Protein AF-A0AAV3XD04-F1 (afdb_monomer)

pLDDT: mean 81.01, std 15.35, range [29.19, 94.62]

Radius of gyration: 23.2 Å; Cα contacts (8 Å, |Δi|>4): 176; chains: 1; bounding box: 77×50×52 Å

Mean predicted aligned error: 12.35 Å

Nearest PDB structures (foldseek):
  8iaz-assembly1_A  TM=6.268E-01  e=2.913E-03  Firmicutes bacterium AM43-11BH

Solvent-accessible surface area (backbone atoms only — not comparable to full-atom values): 10718 Å² total; per-residue (Å²): 135,87,80,77,76,79,75,70,69,56,36,70,42,40,48,49,52,51,49,51,52,52,53,52,43,51,50,51,35,53,54,31,55,75,69,63,50,81,94,56,72,59,80,79,72,85,75,89,82,75,50,62,50,45,25,46,87,51,44,59,44,70,42,96,84,58,47,32,40,33,40,64,31,76,72,78,74,39,74,43,76,63,83,75,93,72,71,61,81,83,52,59,74,87,32,49,52,29,43,28,44,35,58,58,98,91,47,78,45,81,46,74,44,66,69,71,86,83,84,74,93,67,82,81,83,86,70,88,74,53,79,48,71,52,85,84,28,46,32,35,38,74,84,72,52,67,43,75,43,83,52,61,66,64,57,57,68,68,52,72,96,75,78,81,76,80,88,128

Foldseek 3Di:
DDPPPPPDQWAPQQVVVVVVVVVVQQVQLVVCVVVVDPPSNDRDDDDPDDQKTKGFPDQKDADPQNQKMAGNTNNPPGIDGDDDDDRPVVADPVQFGMWMWGQDPVGIDIDTDGNDDDDDPDDPPVDDWDWDDDPQFNIAIPVGDTHRDPPVVVVVVVPDPDDPDDDD

Structure (mmCIF, N/CA/C/O backbone):
data_AF-A0AAV3XD04-F1
#
_entry.id   AF-A0AAV3XD04-F1
#
loop_
_atom_site.group_PDB
_atom_site.id
_atom_site.type_symbol
_atom_site.label_atom_id
_atom_site.label_alt_id
_atom_site.label_comp_id
_atom_site.label_asym_id
_atom_site.label_entity_id
_atom_site.label_seq_id
_atom_site.pdbx_PDB_ins_code
_atom_site.Cartn_x
_atom_site.Cartn_y
_atom_site.Cartn_z
_atom_site.occupancy
_atom_site.B_iso_or_equiv
_atom_site.auth_seq_id
_atom_site.auth_comp_id
_atom_site.auth_asym_id
_atom_site.auth_atom_id
_atom_site.pdbx_PDB_model_num
ATOM 1 N N . MET A 1 1 ? 41.351 2.878 -1.172 1.00 35.91 1 MET A N 1
ATOM 2 C CA . MET A 1 1 ? 40.002 3.367 -0.810 1.00 35.91 1 MET A CA 1
ATOM 3 C C . MET A 1 1 ? 38.972 2.589 -1.625 1.00 35.91 1 MET A C 1
ATOM 5 O O . MET A 1 1 ? 38.620 2.997 -2.723 1.00 35.91 1 MET A O 1
ATOM 9 N N . TYR A 1 2 ? 38.563 1.411 -1.143 1.00 29.19 2 TYR A N 1
ATOM 10 C CA . TYR A 1 2 ? 37.566 0.581 -1.826 1.00 29.19 2 TYR A CA 1
ATOM 11 C C . TYR A 1 2 ? 36.166 1.088 -1.475 1.00 29.19 2 TYR A C 1
ATOM 13 O O . TYR A 1 2 ? 35.639 0.820 -0.399 1.00 29.19 2 TYR A O 1
ATOM 21 N N . LEU A 1 3 ? 35.571 1.851 -2.390 1.00 38.22 3 LEU A N 1
ATOM 22 C CA . LEU A 1 3 ? 34.142 2.144 -2.390 1.00 38.22 3 LEU A CA 1
ATOM 23 C C . LEU A 1 3 ? 33.404 0.844 -2.733 1.00 38.22 3 LEU A C 1
ATOM 25 O O . LEU A 1 3 ? 33.172 0.531 -3.899 1.00 38.22 3 LEU A O 1
ATOM 29 N N . ILE A 1 4 ? 33.049 0.071 -1.706 1.00 40.66 4 ILE A N 1
ATOM 30 C CA . ILE A 1 4 ? 32.080 -1.019 -1.832 1.00 40.66 4 ILE A CA 1
ATOM 31 C C . ILE A 1 4 ? 30.750 -0.359 -2.210 1.00 40.66 4 ILE A C 1
ATOM 33 O O . ILE A 1 4 ? 29.985 0.091 -1.357 1.00 40.66 4 ILE A O 1
ATOM 37 N N . ARG A 1 5 ? 30.469 -0.256 -3.514 1.00 40.53 5 ARG A N 1
ATOM 38 C CA . ARG A 1 5 ? 29.108 -0.028 -3.999 1.00 40.53 5 ARG A CA 1
ATOM 39 C C . ARG A 1 5 ? 28.297 -1.246 -3.570 1.00 40.53 5 ARG A C 1
ATOM 41 O O . ARG A 1 5 ? 28.292 -2.259 -4.259 1.00 40.53 5 ARG A O 1
ATOM 48 N N . LEU A 1 6 ? 27.602 -1.141 -2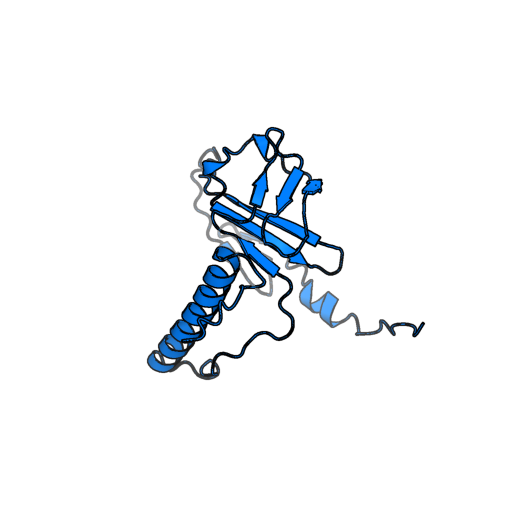.438 1.00 44.44 6 LEU A N 1
ATOM 49 C CA . LEU A 1 6 ? 26.491 -2.026 -2.104 1.00 44.44 6 LEU A CA 1
ATOM 50 C C . LEU A 1 6 ? 25.428 -1.840 -3.188 1.00 44.44 6 LEU A C 1
ATOM 52 O O . LEU A 1 6 ? 24.582 -0.945 -3.130 1.00 44.44 6 LEU A O 1
ATOM 56 N N . GLN A 1 7 ? 25.526 -2.641 -4.244 1.00 49.22 7 GLN A N 1
ATOM 57 C CA . GLN A 1 7 ? 24.570 -2.637 -5.332 1.00 49.22 7 GLN A CA 1
ATOM 58 C C . GLN A 1 7 ? 23.266 -3.199 -4.766 1.00 49.22 7 GLN A C 1
ATOM 60 O O . GLN A 1 7 ? 23.127 -4.385 -4.492 1.00 49.22 7 GLN A O 1
ATOM 65 N N . SER A 1 8 ? 22.326 -2.305 -4.474 1.00 60.94 8 SER A N 1
ATOM 66 C CA . SER A 1 8 ? 21.081 -2.677 -3.815 1.00 60.94 8 SER A CA 1
ATOM 67 C C . SER A 1 8 ? 20.250 -3.603 -4.708 1.00 60.94 8 SER A C 1
ATOM 69 O O . SER A 1 8 ? 19.897 -3.199 -5.819 1.00 60.94 8 SER A O 1
ATOM 71 N N . ALA A 1 9 ? 19.885 -4.781 -4.198 1.00 71.94 9 ALA A N 1
ATOM 72 C CA . ALA A 1 9 ? 19.136 -5.808 -4.932 1.00 71.94 9 ALA A CA 1
ATOM 73 C C . ALA A 1 9 ? 17.700 -5.401 -5.328 1.00 71.94 9 ALA A C 1
ATOM 75 O O . ALA A 1 9 ? 17.108 -6.021 -6.202 1.00 71.94 9 ALA A O 1
ATOM 76 N N . VAL A 1 10 ? 17.139 -4.365 -4.690 1.00 79.19 10 VAL A N 1
ATOM 77 C CA . VAL A 1 10 ? 15.736 -3.941 -4.853 1.00 79.19 10 VAL A CA 1
ATOM 78 C C . VAL A 1 10 ? 15.662 -2.430 -5.075 1.00 79.19 10 VAL A C 1
ATOM 80 O O . VAL A 1 10 ? 16.496 -1.688 -4.551 1.00 79.19 10 VAL A O 1
ATOM 83 N N . ASN A 1 11 ? 14.656 -1.958 -5.814 1.00 88.19 11 ASN A N 1
ATOM 84 C CA . ASN A 1 11 ? 14.357 -0.538 -6.042 1.00 88.19 11 ASN A CA 1
ATOM 85 C C . ASN A 1 11 ? 14.373 0.330 -4.758 1.00 88.19 11 ASN A C 1
ATOM 87 O O . ASN A 1 11 ? 13.977 -0.112 -3.678 1.00 88.19 11 ASN A O 1
ATOM 91 N N . SER A 1 12 ? 14.793 1.596 -4.875 1.00 88.19 12 SER A N 1
ATOM 92 C CA . SER A 1 12 ? 14.878 2.540 -3.748 1.00 88.19 12 SER A CA 1
ATOM 93 C C . SER A 1 12 ? 13.535 2.819 -3.069 1.00 88.19 12 SER A C 1
ATOM 95 O O . SER A 1 12 ? 13.495 2.914 -1.846 1.00 88.19 12 SER A O 1
ATOM 97 N N . GLN A 1 13 ? 12.437 2.890 -3.823 1.00 90.12 13 GLN A N 1
ATOM 98 C CA . GLN A 1 13 ? 11.099 3.142 -3.282 1.00 90.12 13 GLN A CA 1
ATOM 99 C C . GLN A 1 13 ? 10.587 1.971 -2.446 1.00 90.12 13 GLN A C 1
ATOM 101 O O . GLN A 1 13 ? 9.986 2.184 -1.396 1.00 90.12 13 GLN A O 1
ATOM 106 N N . ALA A 1 14 ? 10.891 0.739 -2.857 1.00 89.38 14 ALA A N 1
ATOM 107 C CA . ALA A 1 14 ? 10.556 -0.445 -2.073 1.00 89.38 14 ALA A CA 1
ATOM 108 C C . ALA A 1 14 ? 11.289 -0.467 -0.726 1.00 89.38 14 ALA A C 1
ATOM 110 O O . ALA A 1 14 ? 10.700 -0.825 0.297 1.00 89.38 14 ALA A O 1
ATOM 111 N N . ARG A 1 15 ? 12.553 -0.020 -0.704 1.00 89.75 15 ARG A N 1
ATOM 112 C CA . ARG A 1 15 ? 13.308 0.152 0.545 1.00 89.75 15 ARG A CA 1
ATOM 113 C C . ARG A 1 15 ? 12.721 1.258 1.408 1.00 89.75 15 ARG A C 1
ATOM 115 O O . ARG A 1 15 ? 12.505 1.030 2.590 1.00 89.75 15 ARG A O 1
ATOM 122 N N . LEU A 1 16 ? 12.411 2.412 0.818 1.00 91.00 16 LEU A N 1
ATOM 123 C CA . LEU A 1 16 ? 11.805 3.529 1.538 1.00 91.00 16 LEU A CA 1
ATOM 124 C C . LEU A 1 16 ? 10.489 3.110 2.205 1.00 91.00 16 LEU A C 1
ATOM 126 O O . LEU A 1 16 ? 10.304 3.344 3.394 1.00 91.00 16 LEU A O 1
ATOM 130 N N . ALA A 1 17 ? 9.621 2.400 1.481 1.00 90.75 17 ALA A N 1
ATOM 131 C CA . ALA A 1 17 ? 8.377 1.875 2.035 1.00 90.75 17 ALA A CA 1
ATOM 132 C C . ALA A 1 17 ? 8.614 0.885 3.194 1.00 90.75 17 ALA A C 1
ATOM 134 O O . ALA A 1 17 ? 7.840 0.847 4.149 1.00 90.75 17 ALA A O 1
ATOM 135 N N . ALA A 1 18 ? 9.677 0.075 3.139 1.00 90.19 18 ALA A N 1
ATOM 136 C CA . ALA A 1 18 ? 10.047 -0.806 4.245 1.00 90.19 18 ALA A CA 1
ATOM 137 C C . ALA A 1 18 ? 10.555 -0.024 5.468 1.00 90.19 18 ALA A C 1
ATOM 139 O O . ALA A 1 18 ? 10.129 -0.318 6.586 1.00 90.19 18 ALA A O 1
ATOM 140 N N . THR A 1 19 ? 11.395 0.992 5.254 1.00 91.81 19 THR A N 1
ATOM 141 C CA . THR A 1 19 ? 11.888 1.881 6.314 1.00 91.81 19 THR A CA 1
ATOM 142 C C . THR A 1 19 ? 10.741 2.616 6.995 1.00 91.81 19 THR A C 1
ATOM 144 O O . THR A 1 19 ? 10.653 2.601 8.215 1.00 91.81 19 THR A O 1
ATOM 147 N N . GLU A 1 20 ? 9.802 3.177 6.233 1.00 93.06 20 GLU A N 1
ATOM 148 C CA . GLU A 1 20 ? 8.639 3.873 6.794 1.00 93.06 20 GLU A CA 1
ATOM 149 C C . GLU A 1 20 ? 7.765 2.955 7.650 1.00 93.06 20 GLU A C 1
ATOM 151 O O . GLU A 1 20 ? 7.305 3.364 8.716 1.00 93.06 20 GLU A O 1
ATOM 156 N N . ARG A 1 21 ? 7.573 1.693 7.240 1.00 90.88 21 ARG A N 1
ATOM 157 C CA . ARG A 1 21 ? 6.868 0.702 8.069 1.00 90.88 21 ARG A CA 1
ATOM 158 C C . ARG A 1 21 ? 7.605 0.428 9.378 1.00 90.88 21 ARG A C 1
ATOM 160 O O . ARG A 1 21 ? 6.957 0.340 10.420 1.00 90.88 21 ARG A O 1
ATOM 167 N N . ALA A 1 22 ? 8.933 0.316 9.337 1.00 92.62 22 ALA A N 1
ATOM 168 C CA . ALA A 1 22 ? 9.745 0.137 10.536 1.00 92.62 22 ALA A CA 1
ATOM 169 C C . ALA A 1 22 ? 9.642 1.358 11.466 1.00 92.62 22 ALA A C 1
ATOM 171 O O . ALA A 1 22 ? 9.316 1.198 12.642 1.00 92.62 22 ALA A O 1
ATOM 172 N N . SER A 1 23 ? 9.806 2.572 10.931 1.00 94.06 23 SER A N 1
ATOM 173 C CA . SER A 1 23 ? 9.661 3.826 11.680 1.00 94.06 23 SER A CA 1
ATOM 174 C C . SER A 1 23 ? 8.275 3.965 12.307 1.00 94.06 23 SER A C 1
ATOM 176 O O . SER A 1 23 ? 8.161 4.282 13.487 1.00 94.06 23 SER A O 1
ATOM 178 N N . CYS A 1 24 ? 7.214 3.651 11.561 1.00 93.25 24 CYS A N 1
ATOM 179 C CA . CYS A 1 24 ? 5.844 3.705 12.066 1.00 93.25 24 CYS A CA 1
ATOM 180 C C . CYS A 1 24 ? 5.615 2.687 13.200 1.00 93.25 24 CYS A C 1
ATOM 182 O O . CYS A 1 24 ? 4.933 2.986 14.178 1.00 93.25 24 CYS A O 1
ATOM 184 N N . SER A 1 25 ? 6.224 1.499 13.119 1.00 91.19 25 SER A N 1
ATOM 185 C CA . SER A 1 25 ? 6.155 0.508 14.198 1.00 91.19 25 SER A CA 1
ATOM 186 C C . SER A 1 25 ? 6.903 0.949 15.458 1.00 91.19 25 SER A C 1
ATOM 188 O O . SER A 1 25 ? 6.425 0.685 16.560 1.00 91.19 25 SER A O 1
ATOM 190 N N . ILE A 1 26 ? 8.054 1.608 15.308 1.00 92.62 26 ILE A N 1
ATOM 191 C CA . ILE A 1 26 ? 8.821 2.170 16.428 1.00 92.62 26 ILE A CA 1
ATOM 192 C C . ILE A 1 26 ? 8.030 3.299 17.093 1.00 92.62 26 ILE A C 1
ATOM 194 O O . ILE A 1 26 ? 7.887 3.307 18.313 1.00 92.62 26 ILE A O 1
ATOM 198 N N . GLN A 1 27 ? 7.450 4.204 16.302 1.00 93.44 27 GLN A N 1
ATOM 199 C CA . GLN A 1 27 ? 6.620 5.291 16.819 1.00 93.44 27 GLN A CA 1
ATOM 200 C C . GLN A 1 27 ? 5.443 4.751 17.642 1.00 93.44 27 GLN A C 1
ATOM 202 O O . GLN A 1 27 ? 5.273 5.127 18.798 1.00 93.44 27 GLN A O 1
ATOM 207 N N . ARG A 1 28 ? 4.708 3.771 17.096 1.00 91.38 28 ARG A N 1
ATOM 208 C CA . ARG A 1 28 ? 3.606 3.09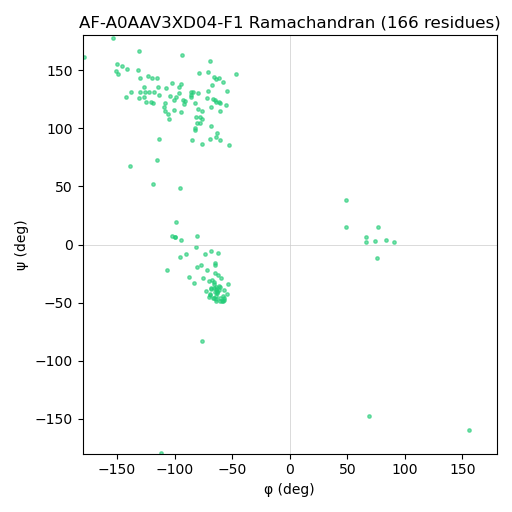6 17.803 1.00 91.38 28 ARG A CA 1
ATOM 209 C C . ARG A 1 28 ? 4.044 2.467 19.122 1.00 91.38 28 ARG A C 1
ATOM 211 O O . ARG A 1 28 ? 3.295 2.514 20.091 1.00 91.38 28 ARG A O 1
ATOM 218 N N . PHE A 1 29 ? 5.237 1.873 19.171 1.00 91.88 29 PHE A N 1
ATOM 219 C CA . PHE A 1 29 ? 5.779 1.325 20.412 1.00 91.88 29 PHE A CA 1
ATOM 220 C C . PHE A 1 29 ? 5.952 2.418 21.475 1.00 91.88 29 PHE A C 1
ATOM 222 O O . PHE A 1 29 ? 5.465 2.259 22.593 1.00 91.88 29 PHE A O 1
ATOM 229 N N . TYR A 1 30 ? 6.566 3.550 21.124 1.00 91.44 30 TYR A N 1
ATOM 230 C CA . TYR A 1 30 ? 6.736 4.663 22.060 1.00 91.44 30 TYR A CA 1
ATOM 231 C C . TYR A 1 30 ? 5.406 5.291 22.484 1.00 91.44 30 TYR A C 1
ATOM 233 O O . TYR A 1 30 ? 5.224 5.575 23.669 1.00 91.44 30 TYR A O 1
ATOM 241 N N . ASP A 1 31 ? 4.460 5.456 21.561 1.00 92.06 31 ASP A N 1
ATOM 242 C CA . ASP A 1 31 ? 3.132 5.998 21.866 1.00 92.06 31 ASP A CA 1
ATOM 243 C C . ASP A 1 31 ? 2.363 5.080 22.833 1.00 92.06 31 ASP A C 1
ATOM 245 O O . ASP A 1 31 ? 1.754 5.551 23.798 1.00 92.06 31 ASP A O 1
ATOM 249 N N . ASN A 1 32 ? 2.461 3.758 22.649 1.00 90.94 32 ASN A N 1
ATOM 250 C CA . ASN A 1 32 ? 1.883 2.764 23.560 1.00 90.94 32 ASN A CA 1
ATOM 251 C C . ASN A 1 32 ? 2.544 2.783 24.947 1.00 90.94 32 ASN A C 1
ATOM 253 O O . ASN A 1 32 ? 1.864 2.612 25.961 1.00 90.94 32 ASN A O 1
ATOM 257 N N . CYS A 1 33 ? 3.861 2.993 25.009 1.00 87.88 33 CYS A N 1
ATOM 258 C CA . CYS A 1 33 ? 4.586 3.125 26.271 1.00 87.88 33 CYS A CA 1
ATOM 259 C C . CYS A 1 33 ? 4.136 4.369 27.047 1.00 87.88 33 CYS A C 1
ATOM 261 O O . CYS A 1 33 ? 3.829 4.252 28.233 1.00 87.88 33 CYS A O 1
ATOM 263 N N . LYS A 1 34 ? 4.028 5.524 26.372 1.00 90.31 34 LYS A N 1
ATOM 264 C CA . LYS A 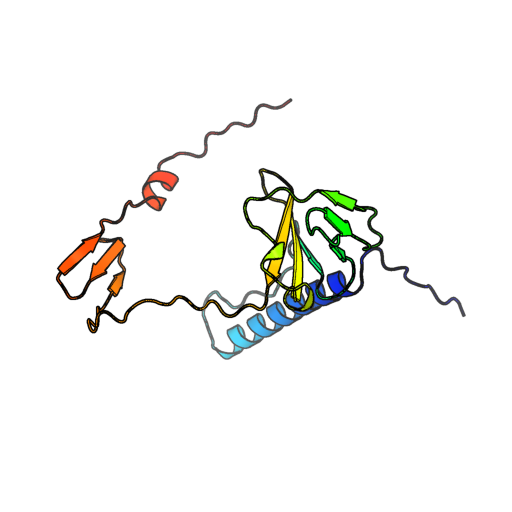1 34 ? 3.588 6.799 26.969 1.00 90.31 34 LYS A CA 1
ATOM 265 C C . LYS A 1 34 ? 2.152 6.748 27.488 1.00 90.31 34 LYS A C 1
ATOM 267 O O . LYS A 1 34 ? 1.865 7.268 28.555 1.00 90.31 34 LYS A O 1
ATOM 272 N N . SER A 1 35 ? 1.260 6.103 26.743 1.00 89.06 35 SER A N 1
ATOM 273 C CA . SER A 1 35 ? -0.167 5.999 27.080 1.00 89.06 35 SER A CA 1
ATOM 274 C C . SER A 1 35 ? -0.497 4.900 28.099 1.00 89.06 35 SER A C 1
ATOM 276 O O . SER A 1 35 ? -1.652 4.742 28.479 1.00 89.06 35 SER A O 1
ATOM 278 N N . GLY A 1 36 ? 0.488 4.117 28.549 1.00 83.38 36 GLY A N 1
ATOM 279 C CA . GLY A 1 36 ? 0.308 3.175 29.654 1.00 83.38 36 GLY A CA 1
ATOM 280 C C . GLY A 1 36 ? -0.491 1.903 29.338 1.00 83.38 36 GLY A C 1
ATOM 281 O O . GLY A 1 36 ? -0.651 1.086 30.239 1.00 83.38 36 GLY A O 1
ATOM 282 N N . HIS A 1 37 ? -0.919 1.673 28.091 1.00 75.56 37 HIS A N 1
ATOM 283 C CA . HIS A 1 37 ? -1.806 0.560 27.726 1.00 75.56 37 HIS A CA 1
ATOM 284 C C . HIS A 1 37 ? -1.259 -0.825 28.149 1.00 75.56 37 HIS A C 1
ATOM 286 O O . HIS A 1 37 ? -0.194 -1.235 27.665 1.00 75.56 37 HIS A O 1
ATOM 292 N N . PRO A 1 38 ? -1.975 -1.590 28.996 1.00 74.38 38 PRO A N 1
ATOM 293 C CA . PRO A 1 38 ? -1.586 -2.954 29.346 1.00 74.38 38 PRO A CA 1
ATOM 294 C C . PRO A 1 38 ? -1.635 -3.878 28.115 1.00 74.38 38 PRO A C 1
ATOM 296 O O . PRO A 1 38 ? -2.472 -3.720 27.228 1.00 74.38 38 PRO A O 1
ATOM 299 N N . GLY A 1 39 ? -0.683 -4.812 28.010 1.00 74.62 39 GLY A N 1
ATOM 300 C CA . GLY A 1 39 ? -0.608 -5.807 26.925 1.00 74.62 39 GLY A CA 1
ATOM 301 C C . GLY A 1 39 ? -0.117 -5.306 25.554 1.00 74.62 39 GLY A C 1
ATOM 302 O O . GLY A 1 39 ? 0.215 -6.122 24.700 1.00 74.62 39 GLY A O 1
ATOM 303 N N . LYS A 1 40 ? -0.006 -3.988 25.328 1.00 71.94 40 LYS A N 1
ATOM 304 C CA . LYS A 1 40 ? 0.412 -3.399 24.031 1.00 71.94 40 LYS A CA 1
ATOM 305 C C . LYS A 1 40 ? 1.872 -2.917 23.982 1.00 71.94 40 LYS A C 1
ATOM 307 O O . LYS A 1 40 ? 2.292 -2.308 22.996 1.00 71.94 40 LYS A O 1
ATOM 312 N N . LYS A 1 41 ? 2.656 -3.202 25.026 1.00 72.50 41 LYS A N 1
ATOM 313 C CA . LYS A 1 41 ? 4.057 -2.767 25.207 1.00 72.50 41 LYS A CA 1
ATOM 314 C C . LYS A 1 41 ? 5.068 -3.827 24.743 1.00 72.50 41 LYS A C 1
ATOM 316 O O . LYS A 1 41 ? 5.985 -4.187 25.471 1.00 72.50 41 LYS A O 1
ATOM 321 N N . GLY A 1 42 ? 4.875 -4.374 23.546 1.00 79.50 42 GLY A N 1
ATOM 322 C CA . GLY A 1 42 ? 5.827 -5.307 22.935 1.00 79.50 42 GLY A CA 1
ATOM 323 C C . GLY A 1 42 ? 6.775 -4.585 21.981 1.00 79.50 42 GLY A C 1
ATOM 324 O O . GLY A 1 42 ? 6.317 -3.786 21.165 1.00 79.50 42 GLY A O 1
ATOM 325 N N . TYR A 1 43 ? 8.076 -4.880 22.043 1.00 86.06 43 TYR A N 1
ATOM 326 C CA . TYR A 1 43 ? 9.040 -4.345 21.076 1.00 86.06 43 TYR A CA 1
ATOM 327 C C . TYR A 1 43 ? 8.664 -4.735 19.634 1.00 86.06 43 TYR A C 1
ATOM 329 O O . TYR A 1 43 ? 8.272 -5.887 19.402 1.00 86.06 43 TYR A O 1
ATOM 337 N N . PRO A 1 44 ? 8.814 -3.821 18.654 1.00 89.25 44 PRO A N 1
ATOM 338 C CA . PRO A 1 44 ? 8.647 -4.139 17.243 1.00 89.25 44 PRO A CA 1
ATOM 339 C C . PRO A 1 44 ? 9.532 -5.314 16.825 1.00 89.25 44 PRO A C 1
ATOM 341 O O . PRO A 1 44 ? 10.729 -5.334 17.107 1.00 89.25 44 PRO A O 1
ATOM 344 N N . LYS A 1 45 ? 8.955 -6.286 16.118 1.00 89.25 45 LYS A N 1
ATOM 345 C CA . LYS A 1 45 ? 9.687 -7.421 15.544 1.00 89.25 45 LYS A CA 1
ATOM 346 C C . LYS A 1 45 ? 9.528 -7.415 14.032 1.00 89.25 45 LYS A C 1
ATOM 348 O O . LYS A 1 45 ? 8.458 -7.099 13.514 1.00 89.25 45 LYS A O 1
ATOM 353 N N . LEU A 1 46 ? 10.590 -7.792 13.323 1.00 87.31 46 LEU A N 1
ATOM 354 C CA . LEU A 1 46 ? 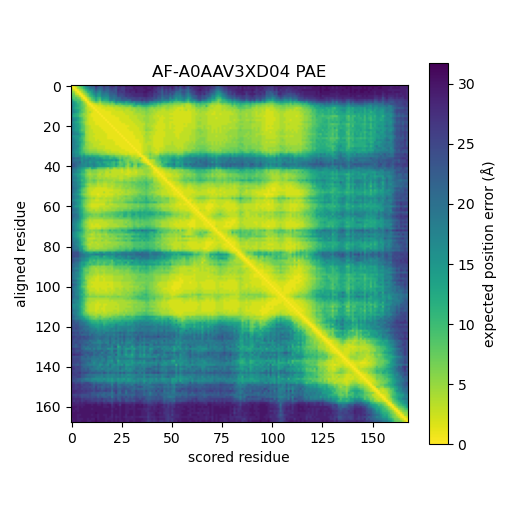10.534 -7.938 11.873 1.00 87.31 46 LEU A CA 1
ATOM 355 C C . LEU A 1 46 ? 9.623 -9.107 11.488 1.00 87.31 46 LEU A C 1
ATOM 357 O O . LEU A 1 46 ? 9.673 -10.191 12.074 1.00 87.31 46 LEU A O 1
ATOM 361 N N . GLN A 1 47 ? 8.803 -8.888 10.464 1.00 86.06 47 GLN A N 1
ATOM 362 C CA . GLN A 1 47 ? 7.975 -9.933 9.881 1.00 86.06 47 GLN A CA 1
ATOM 363 C C . GLN A 1 47 ? 8.853 -10.915 9.095 1.00 86.06 47 GLN A C 1
ATOM 365 O O . GLN A 1 47 ? 9.564 -10.512 8.178 1.00 86.06 47 GLN A O 1
ATOM 370 N N . LYS A 1 48 ? 8.754 -12.214 9.408 1.00 87.38 48 LYS A N 1
ATOM 371 C CA . LYS A 1 48 ? 9.534 -13.268 8.730 1.00 87.38 48 LYS A CA 1
ATOM 372 C C . LYS A 1 48 ? 9.057 -13.554 7.301 1.00 87.38 48 LYS A C 1
ATOM 374 O O . LYS A 1 48 ? 9.867 -13.764 6.412 1.00 87.38 48 LYS A O 1
ATOM 379 N N . ASN A 1 49 ? 7.742 -13.560 7.073 1.00 86.44 49 ASN A N 1
ATOM 380 C CA . ASN A 1 49 ? 7.138 -13.908 5.782 1.00 86.44 49 ASN A CA 1
ATOM 381 C C . ASN A 1 49 ? 6.415 -12.691 5.185 1.00 86.44 49 ASN A C 1
ATOM 383 O O . ASN A 1 49 ? 5.186 -12.601 5.246 1.00 86.44 49 ASN A O 1
ATOM 387 N N . ASN A 1 50 ? 7.174 -11.707 4.690 1.00 86.81 50 ASN A N 1
ATOM 388 C CA . ASN A 1 50 ? 6.587 -10.562 3.996 1.00 86.81 50 ASN A CA 1
ATOM 389 C C . ASN A 1 50 ? 6.162 -10.973 2.580 1.00 86.81 50 ASN A C 1
ATOM 391 O O . ASN A 1 50 ? 6.988 -11.272 1.725 1.00 86.81 50 ASN A O 1
ATOM 395 N N . ARG A 1 51 ? 4.854 -10.939 2.335 1.00 91.00 51 ARG A N 1
ATOM 396 C CA . ARG A 1 51 ? 4.223 -11.335 1.070 1.00 91.00 51 ARG A CA 1
ATOM 397 C C . ARG A 1 51 ? 3.897 -10.147 0.174 1.00 91.00 51 ARG A C 1
ATOM 399 O O . ARG A 1 51 ? 3.020 -10.246 -0.680 1.00 91.00 51 ARG A O 1
ATOM 406 N N . SER A 1 52 ? 4.529 -8.999 0.403 1.00 91.81 52 SER A N 1
ATOM 407 C CA . SER A 1 52 ? 4.217 -7.798 -0.358 1.00 91.81 52 SER A CA 1
ATOM 408 C C . SER A 1 52 ? 5.387 -6.845 -0.545 1.00 91.81 52 SER A C 1
ATOM 410 O O . SER A 1 52 ? 6.210 -6.658 0.354 1.00 91.81 52 SER A O 1
ATOM 412 N N . VAL A 1 53 ? 5.395 -6.186 -1.699 1.00 91.94 53 VAL A N 1
ATOM 413 C CA . VAL A 1 53 ? 6.361 -5.143 -2.054 1.00 91.94 53 VAL A CA 1
ATOM 414 C C . VAL A 1 53 ? 5.589 -3.934 -2.559 1.00 91.94 53 VAL A C 1
ATOM 416 O O . VAL A 1 53 ? 4.677 -4.080 -3.365 1.00 91.94 53 VAL A O 1
ATOM 419 N N . GLU A 1 54 ? 5.918 -2.753 -2.042 1.00 93.44 54 GLU A N 1
ATOM 420 C CA . GLU A 1 54 ? 5.247 -1.491 -2.364 1.00 93.44 54 GLU A CA 1
ATOM 421 C C . GLU A 1 54 ? 6.217 -0.563 -3.088 1.00 93.44 54 GLU A C 1
ATOM 423 O O . GLU A 1 54 ? 7.354 -0.394 -2.658 1.00 93.44 54 GLU A O 1
ATOM 428 N N . TYR A 1 55 ? 5.741 0.064 -4.153 1.00 93.06 55 TYR A N 1
ATOM 429 C CA . TYR A 1 55 ? 6.459 1.042 -4.948 1.00 93.06 55 TYR A CA 1
ATOM 430 C C . TYR A 1 55 ? 5.614 2.312 -4.991 1.00 93.06 55 TYR A C 1
ATOM 432 O O . TYR A 1 55 ? 4.457 2.270 -5.404 1.00 93.06 55 TYR A O 1
ATOM 440 N N . LYS A 1 56 ? 6.165 3.445 -4.553 1.00 89.44 56 LYS A N 1
ATOM 441 C CA . LYS A 1 56 ? 5.437 4.720 -4.575 1.00 89.44 56 LYS A CA 1
ATOM 442 C C . LYS A 1 56 ? 5.399 5.281 -5.995 1.00 89.44 56 LYS A C 1
ATOM 444 O O . LYS A 1 56 ? 4.472 5.013 -6.746 1.00 89.44 56 LYS A O 1
ATOM 449 N N . GLN A 1 57 ? 6.463 5.972 -6.393 1.00 84.88 57 GLN A N 1
ATOM 450 C CA . GLN A 1 57 ? 6.504 6.713 -7.658 1.00 84.88 57 GLN A CA 1
ATOM 451 C C . GLN A 1 57 ? 7.364 6.057 -8.746 1.00 84.88 57 GLN A C 1
ATOM 453 O O . GLN A 1 57 ? 7.190 6.350 -9.921 1.00 84.88 57 GLN A O 1
ATOM 458 N N . THR A 1 58 ? 8.314 5.190 -8.383 1.00 88.88 58 THR A N 1
ATOM 459 C CA . THR A 1 58 ? 9.271 4.600 -9.336 1.00 88.88 58 THR A CA 1
ATOM 460 C C . THR A 1 58 ? 9.357 3.085 -9.181 1.00 88.88 58 THR A C 1
ATOM 462 O O . THR A 1 58 ? 8.879 2.523 -8.199 1.00 88.88 58 THR A O 1
ATOM 465 N N . GLY A 1 59 ? 9.976 2.414 -10.157 1.00 88.19 59 GLY A N 1
ATOM 466 C CA . GLY A 1 59 ? 10.108 0.951 -10.176 1.00 88.19 59 GLY A CA 1
ATOM 467 C C . GLY A 1 59 ? 8.970 0.228 -10.897 1.00 88.19 59 GLY A C 1
ATOM 468 O O . GLY A 1 59 ? 8.992 -0.995 -10.981 1.00 88.19 59 GLY A O 1
ATOM 469 N N . TRP A 1 60 ? 8.022 0.969 -11.467 1.00 92.56 60 TRP A N 1
ATOM 470 C CA . TRP A 1 60 ? 6.929 0.441 -12.274 1.00 92.56 60 TRP A CA 1
ATOM 471 C C . TRP A 1 60 ? 6.563 1.422 -13.396 1.00 92.56 60 TRP A C 1
ATOM 473 O O . TRP A 1 60 ? 6.798 2.625 -13.275 1.00 92.56 60 TRP A O 1
ATOM 483 N N . LYS A 1 61 ? 6.008 0.907 -14.496 1.00 92.56 61 LYS A N 1
ATOM 484 C CA . LYS A 1 61 ? 5.404 1.685 -15.589 1.00 92.56 61 LYS A CA 1
ATOM 485 C C . LYS A 1 61 ? 4.162 0.963 -16.102 1.00 92.56 61 LYS A C 1
ATOM 487 O O . LYS A 1 61 ? 4.247 -0.212 -16.454 1.00 92.56 61 LYS A O 1
ATOM 492 N N . LEU A 1 62 ? 3.025 1.648 -16.153 1.00 92.19 62 LEU A N 1
ATOM 493 C CA . LEU A 1 62 ? 1.829 1.135 -16.826 1.00 92.19 62 LEU A CA 1
ATOM 494 C C . LEU A 1 62 ? 1.956 1.324 -18.340 1.00 92.19 62 LEU A C 1
ATOM 496 O O . LEU A 1 62 ? 2.568 2.288 -18.796 1.00 92.19 62 LEU A O 1
ATOM 500 N N . SER A 1 63 ? 1.385 0.404 -19.118 1.00 90.50 63 SER A N 1
ATOM 501 C CA . SER A 1 63 ? 1.194 0.632 -20.550 1.00 90.50 63 SER A CA 1
ATOM 502 C C . SER A 1 63 ? 0.140 1.709 -20.794 1.00 90.50 63 SER A C 1
ATOM 504 O O . SER A 1 63 ? -0.729 1.931 -19.953 1.00 90.50 63 SER A O 1
ATOM 506 N N . GLU A 1 64 ? 0.176 2.338 -21.967 1.00 85.38 64 GLU A N 1
ATOM 507 C CA . GLU A 1 64 ? -0.788 3.376 -22.373 1.00 85.38 64 GLU A CA 1
ATOM 508 C C . GLU A 1 64 ? -2.236 2.886 -22.274 1.00 85.38 64 GLU A C 1
ATOM 510 O O . GLU A 1 64 ? -3.104 3.551 -21.718 1.00 85.38 64 GLU A O 1
ATOM 515 N N . ASN A 1 65 ? -2.470 1.649 -22.715 1.00 86.25 65 ASN A N 1
ATOM 516 C CA . ASN A 1 65 ? -3.759 0.974 -22.603 1.00 86.25 65 ASN A CA 1
ATOM 517 C C . ASN A 1 65 ? -4.032 0.362 -21.218 1.00 86.25 65 ASN A C 1
ATOM 519 O O . ASN A 1 65 ? -4.939 -0.451 -21.103 1.00 86.25 65 ASN A O 1
ATOM 523 N N . ARG A 1 66 ? -3.185 0.609 -20.207 1.00 87.31 66 ARG A N 1
ATOM 524 C CA . ARG A 1 66 ? -3.302 0.157 -18.804 1.00 87.31 66 ARG A CA 1
ATOM 525 C C . ARG A 1 66 ? -3.597 -1.342 -18.583 1.00 87.31 66 ARG A C 1
ATOM 527 O O . ARG A 1 66 ? -3.937 -1.750 -17.479 1.00 87.31 66 ARG A O 1
ATOM 534 N N . LYS A 1 67 ? -3.420 -2.187 -19.606 1.00 88.88 67 LYS A N 1
ATOM 535 C CA . LYS A 1 67 ? -3.626 -3.651 -19.572 1.00 88.88 67 LYS A CA 1
ATOM 536 C C . LYS A 1 67 ? -2.367 -4.420 -19.184 1.00 88.88 67 LYS A C 1
ATOM 538 O O . LYS A 1 67 ? -2.404 -5.635 -19.008 1.00 88.88 67 LYS A O 1
ATOM 543 N N . SER A 1 68 ? -1.229 -3.742 -19.090 1.00 92.00 68 SER A N 1
ATOM 544 C CA . SER A 1 68 ? 0.030 -4.342 -18.668 1.00 92.00 68 SER A CA 1
ATOM 545 C C . SER A 1 68 ? 0.820 -3.384 -17.792 1.00 92.00 68 SER A C 1
ATOM 547 O O . SER A 1 68 ? 0.718 -2.166 -17.931 1.00 92.00 68 SER A O 1
ATOM 549 N N . ILE A 1 69 ? 1.622 -3.948 -16.901 1.00 93.38 69 ILE A N 1
ATOM 550 C CA . ILE A 1 69 ? 2.531 -3.214 -16.032 1.00 93.38 69 ILE A CA 1
ATOM 551 C C . ILE A 1 69 ? 3.935 -3.786 -16.189 1.00 93.38 69 ILE A C 1
ATOM 553 O O . ILE A 1 69 ? 4.114 -4.999 -16.243 1.00 93.38 69 ILE A O 1
ATOM 557 N N . ASN A 1 70 ? 4.931 -2.918 -16.299 1.00 94.25 70 ASN A N 1
ATOM 558 C CA . ASN A 1 70 ? 6.334 -3.293 -16.368 1.00 94.25 70 ASN A CA 1
ATOM 559 C C . ASN A 1 70 ? 7.037 -2.897 -15.071 1.00 94.25 70 ASN A C 1
ATOM 561 O O . ASN A 1 70 ? 7.092 -1.711 -14.742 1.00 94.25 70 ASN A O 1
ATOM 565 N N . PHE A 1 71 ? 7.569 -3.876 -14.346 1.00 92.88 71 PHE A N 1
ATOM 566 C CA . PHE A 1 71 ? 8.331 -3.660 -13.122 1.00 92.88 71 PHE A CA 1
ATOM 567 C C . PHE A 1 71 ? 9.825 -3.563 -13.436 1.00 92.88 71 PHE A C 1
ATOM 569 O O . PHE A 1 71 ? 10.425 -4.458 -14.027 1.00 92.88 71 PHE A O 1
ATOM 576 N N . ILE A 1 72 ? 10.426 -2.449 -13.017 1.00 89.38 72 ILE A N 1
ATOM 577 C CA . ILE A 1 72 ? 11.823 -2.079 -13.288 1.00 89.38 72 ILE A CA 1
ATOM 578 C C . ILE A 1 72 ? 12.553 -1.959 -11.946 1.00 89.38 72 ILE A C 1
ATOM 580 O O . ILE A 1 72 ? 13.140 -0.933 -11.594 1.00 89.38 72 ILE A O 1
ATOM 584 N N . ASP A 1 73 ? 12.438 -3.000 -11.129 1.00 81.12 73 ASP A N 1
ATOM 585 C CA . ASP A 1 73 ? 12.916 -3.011 -9.748 1.00 81.12 73 ASP A CA 1
ATOM 586 C C . ASP A 1 73 ? 14.265 -3.709 -9.556 1.00 81.12 73 ASP A C 1
ATOM 588 O O . ASP A 1 73 ? 14.740 -3.809 -8.425 1.00 81.12 73 ASP A O 1
ATOM 592 N N . LYS A 1 74 ? 14.900 -4.095 -10.673 1.00 81.06 74 LYS A N 1
ATOM 593 C CA . LYS A 1 74 ? 16.139 -4.886 -10.759 1.00 81.06 74 LYS A CA 1
ATOM 594 C C . LYS A 1 74 ? 15.998 -6.325 -10.248 1.00 81.06 74 LYS A C 1
ATOM 596 O O . LYS A 1 74 ? 16.991 -7.041 -10.228 1.00 81.06 74 LYS A O 1
ATOM 601 N N . CYS A 1 75 ? 14.784 -6.769 -9.916 1.00 83.44 75 CYS A N 1
ATOM 602 C CA . CYS A 1 75 ? 14.506 -8.134 -9.470 1.00 83.44 75 CYS A CA 1
ATOM 603 C C . CYS A 1 75 ? 14.064 -9.065 -10.614 1.00 83.44 75 CYS A C 1
ATOM 605 O O . CYS A 1 75 ? 13.718 -10.213 -10.365 1.00 83.44 75 CYS A O 1
ATOM 607 N N . GLY A 1 76 ? 14.062 -8.587 -11.864 1.00 84.38 76 GLY A N 1
ATOM 608 C CA . GLY A 1 76 ? 13.785 -9.416 -13.043 1.00 84.38 76 GLY A CA 1
ATOM 609 C C . GLY A 1 76 ? 12.308 -9.758 -13.276 1.00 84.38 76 GLY A C 1
ATOM 610 O O . GLY A 1 76 ? 12.026 -10.643 -14.072 1.00 84.38 76 GLY A O 1
ATOM 611 N N . ILE A 1 77 ? 11.365 -9.064 -12.624 1.00 90.00 77 ILE A N 1
ATOM 612 C CA . ILE A 1 77 ? 9.919 -9.307 -12.795 1.00 90.00 77 ILE A CA 1
ATOM 613 C C . ILE A 1 77 ? 9.463 -9.005 -14.233 1.00 90.00 77 ILE A C 1
ATOM 615 O O . ILE A 1 77 ? 8.711 -9.774 -14.827 1.00 90.00 77 ILE A O 1
ATOM 619 N N . GLY A 1 78 ? 9.913 -7.881 -14.798 1.00 91.19 78 GLY A N 1
ATOM 620 C CA . GLY A 1 78 ? 9.596 -7.490 -16.170 1.00 91.19 78 GLY A CA 1
ATOM 621 C C . GLY A 1 78 ? 8.127 -7.112 -16.386 1.00 91.19 78 GLY A C 1
ATOM 622 O O . GLY A 1 78 ? 7.470 -6.534 -15.512 1.00 91.19 78 GLY A O 1
ATOM 623 N N . ARG A 1 79 ? 7.622 -7.394 -17.593 1.00 93.75 79 ARG A N 1
ATOM 624 C CA . ARG A 1 79 ? 6.283 -6.995 -18.042 1.00 93.75 79 ARG A CA 1
ATOM 625 C C . ARG A 1 79 ? 5.248 -8.072 -17.730 1.00 93.75 79 ARG A C 1
ATOM 627 O O . ARG A 1 79 ? 5.343 -9.189 -18.224 1.00 93.75 79 ARG A O 1
ATOM 634 N N . LEU A 1 80 ? 4.210 -7.692 -16.994 1.00 91.88 80 LEU A N 1
ATOM 635 C CA . LEU A 1 80 ? 3.077 -8.536 -16.633 1.00 91.88 80 LEU A CA 1
ATOM 636 C C . LEU A 1 80 ? 1.790 -8.006 -17.267 1.00 91.88 80 LEU A C 1
ATOM 638 O O . LEU A 1 80 ? 1.575 -6.793 -17.360 1.00 91.88 80 LEU A O 1
ATOM 642 N N . LYS A 1 81 ? 0.910 -8.916 -17.684 1.00 91.94 81 LYS A N 1
ATOM 643 C CA . LYS A 1 81 ? -0.448 -8.581 -18.123 1.00 91.94 81 LYS A CA 1
ATOM 644 C C . LYS A 1 81 ? -1.360 -8.487 -16.899 1.00 91.94 81 LYS A C 1
ATOM 646 O O . LYS A 1 81 ? -1.342 -9.370 -16.047 1.00 91.94 81 LYS A O 1
ATOM 651 N N . LEU A 1 82 ? -2.133 -7.410 -16.810 1.00 91.12 82 LEU A N 1
ATOM 652 C CA . LEU A 1 82 ? -3.109 -7.203 -15.747 1.00 91.12 82 LEU A CA 1
ATOM 653 C C . LEU A 1 82 ? -4.425 -7.874 -16.143 1.00 91.12 82 LEU A C 1
ATOM 655 O O . LEU A 1 82 ? -4.950 -7.636 -17.231 1.00 91.12 82 LEU A O 1
ATOM 659 N N . PHE A 1 83 ? -4.950 -8.700 -15.245 1.00 86.00 83 PHE A N 1
ATOM 660 C CA . PHE A 1 83 ? -6.267 -9.313 -15.352 1.00 86.00 83 PHE A CA 1
ATOM 661 C C . PHE A 1 83 ? -7.083 -8.881 -14.134 1.00 86.00 83 PHE A C 1
ATOM 663 O O . PHE A 1 83 ? -6.650 -9.071 -12.999 1.00 86.00 83 PHE A O 1
ATOM 670 N N . GLY A 1 84 ? -8.235 -8.259 -14.361 1.00 80.31 84 GLY A N 1
ATOM 671 C CA . GLY A 1 84 ? -9.093 -7.760 -13.293 1.00 80.31 84 GLY A CA 1
ATOM 672 C C . GLY A 1 84 ? -10.365 -7.122 -13.840 1.00 80.31 84 GLY A C 1
ATOM 673 O O . GLY A 1 84 ? -10.427 -6.772 -15.015 1.00 80.31 84 GLY A O 1
ATOM 674 N N . ALA A 1 85 ? -11.374 -6.990 -12.978 1.00 65.06 85 ALA A N 1
ATOM 675 C CA . ALA A 1 85 ? -12.682 -6.437 -13.338 1.00 65.06 85 ALA A CA 1
ATOM 676 C C . ALA A 1 85 ? -12.713 -4.897 -13.378 1.00 65.06 85 ALA A C 1
ATOM 678 O O . ALA A 1 85 ? -13.609 -4.316 -13.980 1.00 65.06 85 ALA A O 1
ATOM 679 N N . TYR A 1 86 ? -11.756 -4.231 -12.727 1.00 71.81 86 TYR A N 1
ATOM 680 C CA . TYR A 1 86 ? -11.724 -2.773 -12.633 1.00 71.81 86 TYR A CA 1
ATOM 681 C C . TYR A 1 86 ? -11.023 -2.153 -13.839 1.00 71.81 86 TYR A C 1
ATOM 683 O O . TYR A 1 86 ? -9.874 -2.489 -14.135 1.00 71.81 86 TYR A O 1
ATOM 691 N N . ASP A 1 87 ? -11.692 -1.204 -14.493 1.00 75.81 87 ASP A N 1
ATOM 692 C CA . ASP A 1 87 ? -11.095 -0.449 -15.587 1.00 75.81 87 ASP A CA 1
ATOM 693 C C . ASP A 1 87 ? -10.208 0.682 -15.053 1.00 75.81 87 ASP A C 1
ATOM 695 O O . ASP A 1 87 ? -10.681 1.728 -14.604 1.00 75.81 87 ASP A O 1
ATOM 699 N N . LEU A 1 88 ? -8.891 0.478 -15.120 1.00 81.50 88 LEU A N 1
ATOM 700 C CA . LEU A 1 88 ? -7.917 1.507 -14.763 1.00 81.50 88 LEU A CA 1
ATOM 701 C C . LEU A 1 88 ? -7.967 2.725 -15.703 1.00 81.50 88 LEU A C 1
ATOM 703 O O . LEU A 1 88 ? -7.409 3.757 -15.336 1.00 81.50 88 LEU A O 1
ATOM 707 N N . HIS A 1 89 ? -8.600 2.649 -16.885 1.00 80.75 89 HIS A N 1
ATOM 708 C CA . HIS A 1 89 ? -8.713 3.804 -17.791 1.00 80.75 89 HIS A CA 1
ATOM 709 C C . HIS A 1 89 ? -9.495 4.962 -17.202 1.00 80.75 89 HIS A C 1
ATOM 711 O O . HIS A 1 89 ? -9.226 6.103 -17.574 1.00 80.75 89 HIS A O 1
ATOM 717 N N . TYR A 1 90 ? -10.402 4.678 -16.269 1.00 82.81 90 TYR A N 1
ATOM 718 C CA . TYR A 1 90 ? -11.157 5.708 -15.573 1.00 82.81 90 TYR A CA 1
ATOM 719 C C . TYR A 1 90 ? -10.250 6.683 -14.802 1.00 82.81 90 TYR A C 1
ATOM 721 O O . TYR A 1 90 ? -10.590 7.853 -14.648 1.00 82.81 90 TYR A O 1
ATOM 729 N N . TYR A 1 91 ? -9.081 6.225 -14.343 1.00 85.06 91 TYR A N 1
ATOM 730 C CA . TYR A 1 91 ? -8.162 7.025 -13.539 1.00 85.06 91 TYR A CA 1
ATOM 731 C C . TYR A 1 91 ? -6.985 7.548 -14.363 1.00 85.06 91 TYR A C 1
ATOM 733 O O . TYR A 1 91 ? -6.376 6.844 -15.183 1.00 85.06 91 TYR A O 1
ATOM 741 N N . GLN A 1 92 ? -6.618 8.799 -14.108 1.00 86.44 92 GLN A N 1
ATOM 742 C CA . GLN A 1 92 ? -5.400 9.378 -14.655 1.00 86.44 92 GLN A CA 1
ATOM 743 C C . GLN A 1 92 ? -4.172 8.758 -13.966 1.00 86.44 92 GLN A C 1
ATOM 745 O O . GLN A 1 92 ? -4.228 8.319 -12.816 1.00 86.44 92 GLN A O 1
ATOM 750 N N . ILE A 1 93 ? -3.055 8.640 -14.688 1.00 85.94 93 ILE A N 1
ATOM 751 C CA . ILE A 1 93 ? -1.861 7.935 -14.178 1.00 85.94 93 ILE A CA 1
ATOM 752 C C . ILE A 1 93 ? -1.257 8.672 -12.972 1.00 85.94 93 ILE A C 1
ATOM 754 O O . ILE A 1 93 ? -0.765 8.036 -12.044 1.00 85.94 93 ILE A O 1
ATOM 758 N N . ASP A 1 94 ? -1.333 9.998 -12.953 1.00 88.12 94 ASP A N 1
ATOM 759 C CA . ASP A 1 94 ? -0.897 10.871 -11.857 1.00 88.12 94 ASP A CA 1
ATOM 760 C C . ASP A 1 94 ? -1.713 10.693 -10.561 1.00 88.12 94 ASP A C 1
ATOM 762 O O . ASP A 1 94 ? -1.200 10.941 -9.462 1.00 88.12 94 ASP A O 1
ATOM 766 N N . GLN A 1 95 ? -2.958 10.217 -10.663 1.00 90.19 95 GLN A N 1
ATOM 767 C CA . GLN A 1 95 ? -3.784 9.834 -9.516 1.00 90.19 95 GLN A CA 1
ATOM 768 C C . GLN A 1 95 ? -3.290 8.538 -8.865 1.00 90.19 95 GLN A C 1
ATOM 770 O O . GLN A 1 95 ? -3.547 8.303 -7.686 1.00 90.19 95 GLN A O 1
ATOM 775 N N . ILE A 1 96 ? -2.538 7.695 -9.57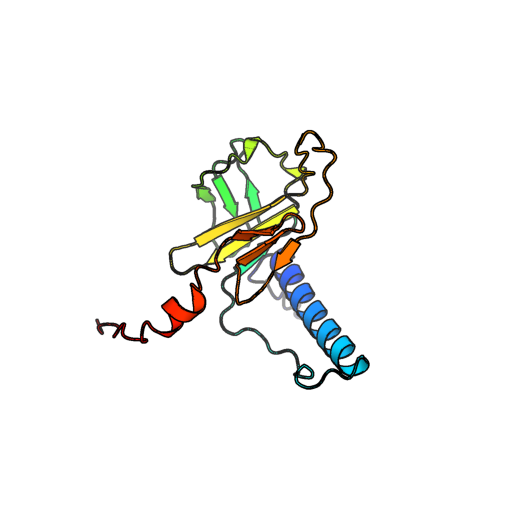8 1.00 90.88 96 ILE A N 1
ATOM 776 C CA . ILE A 1 96 ? -1.969 6.466 -9.018 1.00 90.88 96 ILE A CA 1
ATOM 777 C C . ILE A 1 96 ? -0.739 6.830 -8.188 1.00 90.88 96 ILE A C 1
ATOM 779 O O . ILE A 1 96 ? 0.341 7.107 -8.706 1.00 90.88 96 ILE A O 1
ATOM 783 N N . LYS A 1 97 ? -0.885 6.808 -6.862 1.00 92.50 97 LYS A N 1
ATOM 784 C CA . LYS A 1 97 ? 0.189 7.206 -5.943 1.00 92.50 97 LYS A CA 1
ATOM 785 C C . LYS A 1 97 ? 1.119 6.063 -5.584 1.00 92.50 97 LYS A C 1
ATOM 787 O O . LYS A 1 97 ? 2.262 6.325 -5.207 1.00 92.50 97 LYS A O 1
ATOM 792 N N . ARG A 1 98 ? 0.625 4.819 -5.611 1.00 93.94 98 ARG A N 1
ATOM 793 C CA . ARG A 1 98 ? 1.404 3.626 -5.245 1.00 93.94 98 ARG A CA 1
ATOM 794 C C . ARG A 1 98 ? 0.924 2.388 -5.987 1.00 93.94 98 ARG A C 1
ATOM 796 O O . ARG A 1 98 ? -0.270 2.221 -6.232 1.00 93.94 98 ARG A O 1
ATOM 803 N N . VAL A 1 99 ? 1.861 1.485 -6.236 1.00 94.00 99 VAL A N 1
ATOM 804 C CA . VAL A 1 99 ? 1.623 0.138 -6.749 1.00 94.00 99 VAL A CA 1
ATOM 805 C C . VAL A 1 99 ? 2.204 -0.865 -5.768 1.00 94.00 99 VAL A C 1
ATOM 807 O O . VAL A 1 99 ? 3.353 -0.743 -5.348 1.00 94.00 99 VAL A O 1
ATOM 810 N N . ARG A 1 100 ? 1.426 -1.879 -5.401 1.00 94.25 100 ARG A N 1
ATOM 811 C CA . ARG A 1 100 ? 1.854 -2.929 -4.479 1.00 94.25 100 ARG A CA 1
ATOM 812 C C . ARG A 1 100 ? 1.640 -4.300 -5.094 1.00 94.25 100 ARG A C 1
ATOM 814 O O . ARG A 1 100 ? 0.529 -4.631 -5.487 1.00 94.25 100 ARG A O 1
ATOM 821 N N . ILE A 1 101 ? 2.687 -5.116 -5.115 1.00 93.50 101 ILE A N 1
ATOM 822 C CA . ILE A 1 101 ? 2.576 -6.542 -5.425 1.00 93.50 101 ILE A CA 1
ATOM 823 C C . ILE A 1 101 ? 2.227 -7.269 -4.127 1.00 93.50 101 ILE A C 1
ATOM 825 O O . ILE A 1 101 ? 2.870 -7.041 -3.099 1.00 93.50 101 ILE A O 1
ATOM 829 N N . ILE A 1 102 ? 1.213 -8.133 -4.157 1.00 94.62 102 ILE A N 1
ATOM 830 C CA . ILE A 1 102 ? 0.749 -8.905 -3.001 1.00 94.62 102 ILE A CA 1
ATOM 831 C C . ILE A 1 102 ? 0.617 -10.374 -3.389 1.00 94.62 102 ILE A C 1
ATOM 833 O O . ILE A 1 102 ? -0.101 -10.705 -4.325 1.00 94.62 102 ILE A O 1
ATOM 837 N N . ARG A 1 103 ? 1.257 -11.259 -2.623 1.00 93.44 103 ARG A N 1
ATOM 838 C CA . ARG A 1 103 ? 1.071 -12.709 -2.710 1.00 93.44 103 ARG A CA 1
ATOM 839 C C . ARG A 1 103 ? -0.017 -13.158 -1.737 1.00 93.44 103 ARG A C 1
ATOM 841 O O . ARG A 1 103 ? 0.102 -12.976 -0.522 1.00 93.44 103 ARG A O 1
ATOM 848 N N . ARG A 1 104 ? -1.064 -13.767 -2.278 1.00 92.62 1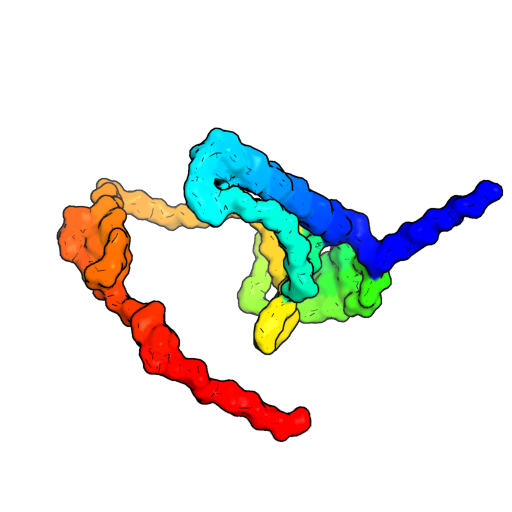04 ARG A N 1
ATOM 849 C CA . ARG A 1 104 ? -2.159 -14.426 -1.558 1.00 92.62 104 ARG A CA 1
ATOM 850 C C . ARG A 1 104 ? -2.083 -15.943 -1.787 1.00 92.62 104 ARG A C 1
ATOM 852 O O . ARG A 1 104 ? -1.129 -16.421 -2.398 1.00 92.62 104 ARG A O 1
ATOM 859 N N . SER A 1 105 ? -3.012 -16.702 -1.209 1.00 92.25 105 SER A N 1
ATOM 860 C CA . SER A 1 105 ? -3.064 -18.168 -1.347 1.00 92.25 105 SER A CA 1
ATOM 861 C C . SER A 1 105 ? -3.400 -18.618 -2.769 1.00 92.25 105 SER A C 1
ATOM 863 O O . SER A 1 105 ? -2.936 -19.659 -3.208 1.00 92.25 105 SER A O 1
ATOM 865 N N . ASP A 1 106 ? -4.178 -17.809 -3.471 1.00 91.38 106 ASP A N 1
ATOM 866 C CA . ASP A 1 106 ? -4.725 -18.014 -4.810 1.00 91.38 106 ASP A CA 1
ATOM 867 C C . ASP A 1 106 ? -3.882 -17.375 -5.926 1.00 91.38 106 ASP A C 1
ATOM 869 O O . ASP A 1 106 ? -4.092 -17.667 -7.098 1.00 91.38 106 ASP A O 1
ATOM 873 N N . GLY A 1 107 ? -2.899 -16.531 -5.591 1.00 91.75 107 GLY A N 1
ATOM 874 C CA . GLY A 1 107 ? -1.984 -15.985 -6.590 1.00 91.75 107 GLY A CA 1
ATOM 875 C C . GLY A 1 107 ? -1.320 -14.667 -6.215 1.00 91.75 107 GLY A C 1
ATOM 876 O O . GLY A 1 107 ? -1.209 -14.288 -5.044 1.00 91.75 107 GLY A O 1
ATOM 877 N N . TYR A 1 108 ? -0.841 -13.973 -7.246 1.00 92.62 108 TYR A N 1
ATOM 878 C CA . TYR A 1 108 ? -0.199 -12.668 -7.141 1.00 92.62 108 TYR A CA 1
ATOM 879 C C . TYR A 1 108 ? -1.113 -11.576 -7.683 1.00 92.62 108 TYR A C 1
ATOM 881 O O . TYR A 1 108 ? -1.663 -11.687 -8.774 1.00 92.62 108 TYR A O 1
ATOM 889 N N . TYR A 1 109 ? -1.208 -10.489 -6.927 1.00 93.62 109 TYR A N 1
ATOM 890 C CA . TYR A 1 109 ? -2.063 -9.353 -7.223 1.00 93.62 109 TYR A CA 1
ATOM 891 C C . TYR A 1 109 ? -1.251 -8.072 -7.301 1.00 93.62 109 TYR A C 1
ATOM 893 O O . TYR A 1 109 ? -0.312 -7.872 -6.527 1.00 93.62 109 TYR A O 1
ATOM 901 N N . VAL A 1 110 ? -1.664 -7.178 -8.195 1.00 93.19 110 VAL A N 1
ATOM 902 C CA . VAL A 1 110 ? -1.176 -5.801 -8.249 1.00 93.19 110 VAL A CA 1
ATOM 903 C C . VAL A 1 110 ? -2.276 -4.898 -7.704 1.00 93.19 110 VAL A C 1
ATOM 905 O O . VAL A 1 110 ? -3.340 -4.768 -8.300 1.00 93.19 110 VAL A O 1
ATOM 908 N N . GLN A 1 111 ? -2.026 -4.298 -6.545 1.00 93.00 111 GLN A N 1
ATOM 909 C CA . GLN A 1 111 ? -2.915 -3.335 -5.909 1.00 93.00 111 GLN A CA 1
ATOM 910 C C . GLN A 1 111 ? -2.466 -1.913 -6.251 1.00 93.00 111 GLN A C 1
ATOM 912 O O . GLN A 1 111 ? -1.298 -1.565 -6.068 1.00 93.00 111 GLN A O 1
ATOM 917 N N . PHE A 1 112 ? -3.410 -1.084 -6.690 1.00 92.06 112 PHE A N 1
ATOM 918 C CA . PHE A 1 112 ? -3.196 0.330 -6.984 1.00 92.06 112 PHE A CA 1
ATOM 919 C C . PHE A 1 112 ? -3.782 1.182 -5.857 1.00 92.06 112 PHE A C 1
ATOM 921 O O . PHE A 1 112 ? -4.942 1.009 -5.487 1.00 92.06 112 PHE A O 1
ATOM 928 N N . ALA A 1 113 ? -2.983 2.092 -5.301 1.00 92.31 113 ALA A N 1
ATOM 929 C CA . ALA A 1 113 ? -3.471 3.137 -4.410 1.00 92.31 113 ALA A CA 1
ATOM 930 C C . ALA A 1 113 ? -3.719 4.393 -5.244 1.00 92.31 113 ALA A C 1
ATOM 932 O O . ALA A 1 113 ? -2.775 4.966 -5.795 1.00 92.31 113 ALA A O 1
ATOM 933 N N . ILE A 1 114 ? -4.985 4.782 -5.346 1.00 90.81 114 ILE A N 1
ATOM 934 C CA . ILE A 1 114 ? -5.447 5.853 -6.223 1.00 90.81 114 ILE A CA 1
ATOM 935 C C . ILE A 1 114 ? -5.959 7.000 -5.358 1.00 90.81 114 ILE A C 1
ATOM 937 O O . ILE A 1 114 ? -6.767 6.795 -4.455 1.00 90.81 114 ILE A O 1
ATOM 941 N N . ASP A 1 115 ? -5.465 8.194 -5.643 1.00 91.44 115 ASP A N 1
ATOM 942 C CA . ASP A 1 115 ? -5.939 9.452 -5.089 1.00 91.44 115 ASP A CA 1
ATOM 943 C C . ASP A 1 115 ? -7.131 9.933 -5.920 1.00 91.44 115 ASP A C 1
ATOM 945 O O . ASP A 1 115 ? -6.977 10.563 -6.968 1.00 91.44 115 ASP A O 1
ATOM 949 N N . ALA A 1 116 ? -8.324 9.520 -5.505 1.00 86.69 116 ALA A N 1
ATOM 950 C CA . ALA A 1 116 ? -9.566 9.855 -6.179 1.00 86.69 116 ALA A CA 1
ATOM 951 C C . ALA A 1 116 ? -10.647 10.212 -5.161 1.00 86.69 116 ALA A C 1
ATOM 953 O O . ALA A 1 116 ? -10.919 9.458 -4.223 1.00 86.69 116 ALA A O 1
ATOM 954 N N . THR A 1 117 ? -11.320 11.335 -5.395 1.00 84.19 117 THR A N 1
ATOM 955 C CA . THR A 1 117 ? -12.515 11.714 -4.642 1.00 84.19 117 THR A CA 1
ATOM 956 C C . THR A 1 117 ? -13.707 10.940 -5.183 1.00 84.19 117 THR A C 1
ATOM 958 O O . THR A 1 117 ? -14.099 11.092 -6.342 1.00 84.19 117 THR A O 1
ATOM 961 N N . ARG A 1 118 ? -14.306 10.090 -4.346 1.00 79.31 118 ARG A N 1
ATOM 962 C CA . ARG A 1 118 ? -15.524 9.368 -4.714 1.00 79.31 118 ARG A CA 1
ATOM 963 C C . ARG A 1 118 ? -16.734 10.272 -4.498 1.00 79.31 118 ARG A C 1
ATOM 965 O O . ARG A 1 118 ? -17.243 10.375 -3.387 1.00 79.31 118 ARG A O 1
ATOM 972 N N . HIS A 1 119 ? -17.217 10.886 -5.570 1.00 76.00 119 HIS A N 1
ATOM 973 C CA . HIS A 1 119 ? -18.508 11.563 -5.562 1.00 76.00 119 HIS A CA 1
ATOM 974 C C . HIS A 1 119 ? -19.610 10.522 -5.755 1.00 76.00 119 HIS A C 1
ATOM 976 O O . HIS A 1 119 ? -19.738 9.930 -6.824 1.00 76.00 119 HIS A O 1
ATOM 982 N N . ILE A 1 120 ? -20.382 10.262 -4.703 1.00 80.00 120 ILE A N 1
ATOM 983 C CA . ILE A 1 120 ? -21.616 9.484 -4.799 1.00 80.00 120 ILE A CA 1
ATOM 984 C C . ILE A 1 120 ? -22.753 10.494 -4.692 1.00 80.00 120 ILE A C 1
ATOM 986 O O . ILE A 1 120 ? -22.965 11.063 -3.623 1.00 80.00 120 ILE A O 1
ATOM 990 N N . SER A 1 121 ? -23.456 10.759 -5.795 1.00 76.75 121 SER A N 1
ATOM 991 C CA . SER A 1 121 ? -24.646 11.611 -5.772 1.00 76.75 121 SER A CA 1
ATOM 992 C C . SER A 1 121 ? -25.806 10.817 -5.176 1.00 76.75 121 SER A C 1
ATOM 994 O O . SER A 1 121 ? -26.555 10.147 -5.887 1.00 76.75 121 SER A O 1
ATOM 996 N N . ILE A 1 122 ? -25.914 10.834 -3.854 1.00 80.00 122 ILE A N 1
ATOM 997 C CA . ILE A 1 122 ? -27.044 10.243 -3.145 1.00 80.00 122 ILE A CA 1
ATOM 998 C C . ILE A 1 122 ? -27.986 11.392 -2.807 1.00 80.00 122 ILE A C 1
ATOM 1000 O O . ILE A 1 122 ? -27.549 12.382 -2.222 1.00 80.00 122 ILE A O 1
ATOM 1004 N N . GLN A 1 123 ? -29.261 11.277 -3.176 1.00 82.62 123 GLN A N 1
ATOM 1005 C CA . GLN A 1 123 ? -30.263 12.237 -2.723 1.00 82.62 123 GLN A CA 1
ATOM 1006 C C . GLN A 1 123 ? -30.387 12.123 -1.195 1.00 82.62 123 GLN A C 1
ATOM 1008 O O . GLN A 1 123 ? -30.650 11.018 -0.706 1.00 82.62 123 GLN A O 1
ATOM 1013 N N . PRO A 1 124 ? -30.174 13.207 -0.423 1.00 76.31 124 PRO A N 1
ATOM 1014 C CA . PRO A 1 124 ? -30.329 13.163 1.023 1.00 76.31 124 PRO A CA 1
ATOM 1015 C C . PRO A 1 124 ? -31.771 12.789 1.365 1.00 76.31 124 PRO A C 1
ATOM 1017 O O . PRO A 1 124 ? -32.708 13.484 0.988 1.00 76.31 124 PRO A O 1
ATOM 1020 N N . THR A 1 125 ? -31.968 11.699 2.101 1.00 80.69 125 THR A N 1
ATOM 1021 C CA . THR A 1 125 ? -33.308 11.236 2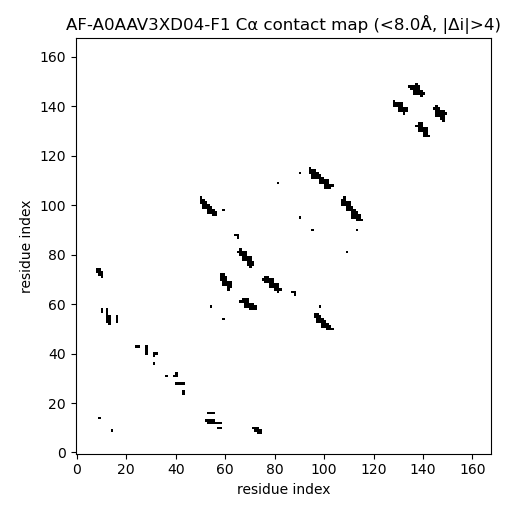.493 1.00 80.69 125 THR A CA 1
ATOM 1022 C C . THR A 1 125 ? -33.956 12.101 3.576 1.00 80.69 125 THR A C 1
ATOM 1024 O O . THR A 1 125 ? -35.112 11.868 3.918 1.00 80.69 125 THR A O 1
ATOM 1027 N N . GLY A 1 126 ? -33.223 13.058 4.163 1.00 80.62 126 GLY A N 1
ATOM 1028 C CA . GLY A 1 126 ? -33.684 13.892 5.284 1.00 80.62 126 GLY A CA 1
ATOM 1029 C C . GLY A 1 126 ? -33.918 13.119 6.589 1.00 80.62 126 GLY A C 1
ATOM 1030 O O . GLY A 1 126 ? -34.342 13.699 7.584 1.00 80.62 126 GLY A O 1
ATOM 1031 N N . LYS A 1 127 ? -33.641 11.810 6.600 1.00 77.94 127 LYS A N 1
ATOM 1032 C CA . LYS A 1 127 ? -33.812 10.924 7.750 1.00 77.94 127 LYS A CA 1
ATOM 1033 C C . LYS A 1 127 ? -32.464 10.688 8.414 1.00 7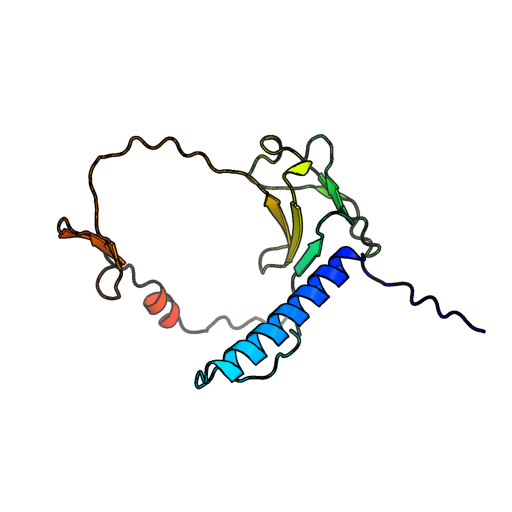7.94 127 LYS A C 1
ATOM 1035 O O . LYS A 1 127 ? -31.580 10.068 7.827 1.00 77.94 127 LYS A O 1
ATOM 1040 N N . THR A 1 128 ? -32.329 11.142 9.653 1.00 80.12 128 THR A N 1
ATOM 1041 C CA . THR A 1 128 ? -31.210 10.756 10.517 1.00 80.12 128 THR A CA 1
ATOM 1042 C C . THR A 1 128 ? -31.532 9.407 11.143 1.00 80.12 128 THR A C 1
ATOM 1044 O O . THR A 1 128 ? -32.557 9.258 11.805 1.00 80.12 128 THR A O 1
ATOM 1047 N N . ILE A 1 129 ? -30.669 8.419 10.919 1.00 83.50 129 ILE A N 1
ATOM 1048 C CA . ILE A 1 129 ? -30.826 7.069 11.458 1.00 83.50 129 ILE A CA 1
ATOM 1049 C C . ILE A 1 129 ? -29.621 6.776 12.348 1.00 83.50 129 ILE A C 1
ATOM 1051 O O . ILE A 1 129 ? -28.479 6.839 11.894 1.00 83.50 129 ILE A O 1
ATOM 1055 N N . GLY A 1 130 ? -29.877 6.464 13.618 1.00 84.25 130 GLY A N 1
ATOM 1056 C CA . GLY A 1 130 ? -28.854 5.924 14.510 1.00 84.25 130 GLY A CA 1
ATOM 1057 C C . GLY A 1 130 ? -28.671 4.436 14.234 1.00 84.25 130 GLY A C 1
ATOM 1058 O O . GLY A 1 130 ? -29.659 3.712 14.184 1.00 84.25 130 GLY A O 1
ATOM 1059 N N . LEU A 1 131 ? -27.432 3.979 14.051 1.00 88.50 131 LEU A N 1
ATOM 1060 C CA . LEU A 1 131 ? -27.108 2.562 13.872 1.00 88.50 131 LEU A CA 1
ATOM 1061 C C . LEU A 1 131 ? -26.405 2.040 15.125 1.00 88.50 131 LEU A C 1
ATOM 1063 O O . LEU A 1 131 ? -25.344 2.539 15.497 1.00 88.50 131 LEU A O 1
ATOM 1067 N N . HIS A 1 132 ? -26.978 1.018 15.754 1.00 88.06 132 HIS A N 1
ATOM 1068 C CA . HIS A 1 132 ? -26.369 0.288 16.858 1.00 88.06 132 HIS A CA 1
ATOM 1069 C C . HIS A 1 132 ? -25.946 -1.102 16.381 1.00 88.06 132 HIS A C 1
ATOM 1071 O O . HIS A 1 132 ? -26.781 -1.936 16.043 1.00 88.06 132 HIS A O 1
ATOM 1077 N N . VAL A 1 133 ? -24.643 -1.368 16.364 1.00 86.62 133 VAL A N 1
ATOM 1078 C CA . VAL A 1 133 ? -24.071 -2.663 15.963 1.00 86.62 133 VAL A CA 1
ATOM 1079 C C . VAL A 1 133 ? -23.835 -3.546 17.188 1.00 86.62 133 VAL A C 1
ATOM 1081 O O . VAL A 1 133 ? -23.380 -3.059 18.222 1.00 86.62 133 VAL A O 1
ATOM 1084 N N . GLY A 1 134 ? -24.146 -4.842 17.099 1.00 81.62 134 GLY A N 1
ATOM 1085 C CA . GLY A 1 134 ? -24.076 -5.738 18.252 1.00 81.62 134 GLY A CA 1
ATOM 1086 C C . GLY A 1 134 ? -23.831 -7.208 17.915 1.00 81.62 134 GLY A C 1
ATOM 1087 O O . GLY A 1 134 ? -23.710 -7.626 16.768 1.00 81.62 134 GLY A O 1
ATOM 1088 N N . ILE A 1 135 ? -23.728 -8.021 18.966 1.00 77.44 135 ILE A N 1
ATOM 1089 C CA . ILE A 1 135 ? -23.571 -9.478 18.838 1.00 77.44 135 ILE A CA 1
ATOM 1090 C C . ILE A 1 135 ? -24.941 -10.147 18.633 1.00 77.44 135 ILE A C 1
ATOM 1092 O O . ILE A 1 135 ? -25.042 -11.142 17.915 1.00 77.44 135 ILE A O 1
ATOM 1096 N N . SER A 1 136 ? -26.000 -9.593 19.236 1.00 80.00 136 SER A N 1
ATOM 1097 C CA . SER A 1 136 ? -27.379 -10.078 19.101 1.00 80.00 136 SER A CA 1
ATOM 1098 C C . SER A 1 136 ? -27.956 -9.827 17.704 1.00 80.00 136 SER A C 1
ATOM 1100 O O . SER A 1 136 ? -28.513 -10.749 17.120 1.00 80.00 136 SER A O 1
ATOM 1102 N N . ALA A 1 137 ? -27.755 -8.630 17.152 1.00 81.44 137 ALA A N 1
ATOM 1103 C CA . ALA A 1 137 ? -28.151 -8.234 15.801 1.00 81.44 137 ALA A CA 1
ATOM 1104 C C . ALA A 1 137 ? -26.965 -7.579 15.083 1.00 81.44 137 ALA A C 1
ATOM 1106 O O . ALA A 1 137 ? -26.190 -6.862 15.719 1.00 81.44 137 ALA A O 1
ATOM 1107 N N . PHE A 1 138 ? -26.822 -7.820 13.775 1.00 83.19 138 PHE A N 1
ATOM 1108 C CA . PHE A 1 138 ? -25.750 -7.243 12.961 1.00 83.19 138 PHE A CA 1
ATOM 1109 C C . PHE A 1 138 ? -25.787 -5.717 13.048 1.00 83.19 138 PHE A C 1
ATOM 1111 O O . PHE A 1 138 ? -24.777 -5.089 13.365 1.00 83.19 138 PHE A O 1
ATOM 1118 N N . TYR A 1 139 ? -26.979 -5.144 12.875 1.00 87.75 139 TYR A N 1
ATOM 1119 C CA . TYR A 1 139 ? -27.288 -3.807 13.359 1.00 87.75 139 TYR A CA 1
ATOM 1120 C C . TYR A 1 139 ? -28.773 -3.674 13.698 1.00 87.75 139 TYR A C 1
ATOM 1122 O O . TYR A 1 139 ? -29.623 -4.370 13.140 1.00 87.75 139 TYR A O 1
ATOM 1130 N N . THR A 1 140 ? -29.053 -2.727 14.583 1.00 87.44 140 THR A N 1
ATOM 1131 C CA . THR A 1 140 ? -30.379 -2.203 14.899 1.00 87.44 140 THR A CA 1
ATOM 1132 C C . THR A 1 140 ? -30.390 -0.728 14.547 1.00 87.44 140 THR A C 1
ATOM 1134 O O . THR A 1 140 ? -29.470 -0.003 14.932 1.00 87.44 140 THR A O 1
ATOM 1137 N N . ASP A 1 141 ? -31.403 -0.276 13.825 1.00 88.38 141 ASP A N 1
ATOM 1138 C CA . ASP A 1 141 ? -31.589 1.137 13.543 1.00 88.38 141 ASP A CA 1
ATOM 1139 C C . ASP A 1 141 ? -32.522 1.816 14.564 1.00 88.38 141 ASP A C 1
ATOM 1141 O O . ASP A 1 141 ? -33.256 1.166 15.311 1.00 88.38 141 ASP A O 1
ATOM 1145 N N . SER A 1 142 ? -32.495 3.148 14.623 1.00 85.62 142 SER A N 1
ATOM 1146 C CA . SER A 1 142 ? -33.342 3.929 15.538 1.00 85.62 142 SER A CA 1
ATOM 1147 C C . SER A 1 142 ? -34.840 3.880 15.206 1.00 85.62 142 SER A C 1
ATOM 1149 O O . SER A 1 142 ? -35.639 4.442 15.946 1.00 85.62 142 SER A O 1
ATOM 1151 N N . GLN A 1 143 ? -35.220 3.251 14.093 1.00 83.56 143 GLN A N 1
ATOM 1152 C CA . GLN A 1 143 ? -36.601 3.016 13.670 1.00 83.56 143 GLN A CA 1
ATOM 1153 C C . GLN A 1 143 ? -37.063 1.587 14.014 1.00 83.56 143 GLN A C 1
ATOM 1155 O O . GLN A 1 143 ? -38.165 1.187 13.645 1.00 83.56 143 GLN A O 1
ATOM 1160 N N . GLY A 1 144 ? -36.238 0.818 14.736 1.00 79.69 144 GLY A N 1
ATOM 1161 C CA . GLY A 1 144 ? -36.543 -0.541 15.177 1.00 79.69 144 GLY A CA 1
ATOM 1162 C C . GLY A 1 144 ? -36.265 -1.622 14.131 1.00 79.69 144 GLY A C 1
ATOM 1163 O O . GLY A 1 144 ? -36.531 -2.793 14.399 1.00 79.69 144 GLY A O 1
ATOM 1164 N N . HIS A 1 145 ? -35.710 -1.278 12.965 1.00 85.62 145 HIS A N 1
ATOM 1165 C CA . HIS A 1 145 ? -35.285 -2.269 11.984 1.00 85.62 145 HIS A CA 1
ATOM 1166 C C . HIS A 1 145 ? -34.045 -2.998 12.495 1.00 85.62 145 HIS A C 1
ATOM 1168 O O . HIS A 1 145 ? -33.071 -2.375 12.922 1.00 85.62 145 HIS A O 1
ATOM 1174 N N . GLN A 1 146 ? -34.059 -4.324 12.417 1.00 85.12 146 GLN A N 1
ATOM 1175 C CA . GLN A 1 146 ? -32.940 -5.162 12.826 1.00 85.12 146 GLN A CA 1
ATOM 1176 C C . GLN A 1 146 ? -32.541 -6.089 11.691 1.00 85.12 146 GLN A C 1
ATOM 1178 O O . GLN A 1 146 ? -33.381 -6.772 11.110 1.00 85.12 146 GLN A O 1
ATOM 1183 N N . VAL A 1 147 ? -31.243 -6.128 11.403 1.00 88.56 147 VAL A N 1
ATOM 1184 C CA . VAL A 1 147 ? -30.656 -7.151 10.537 1.00 88.56 147 VAL A CA 1
ATOM 1185 C C . VAL A 1 147 ? -30.012 -8.194 11.430 1.00 88.56 147 VAL A C 1
ATOM 1187 O O . VAL A 1 147 ? -29.173 -7.870 12.275 1.00 88.56 147 VAL A O 1
ATOM 1190 N N . GLU A 1 148 ? -30.412 -9.451 11.263 1.00 84.69 148 GLU A N 1
ATOM 1191 C CA . GLU A 1 148 ? -29.866 -10.541 12.061 1.00 84.69 148 GLU A CA 1
ATOM 1192 C C . GLU A 1 148 ? -28.361 -10.699 11.849 1.00 84.69 148 GLU A C 1
ATOM 1194 O O . GLU A 1 148 ? -27.821 -10.539 10.752 1.00 84.69 148 GLU A O 1
ATOM 1199 N N . ASN A 1 149 ? -27.664 -11.039 12.931 1.00 83.12 149 ASN A N 1
ATOM 1200 C CA . ASN A 1 149 ? -26.259 -11.389 12.851 1.00 83.12 149 ASN A CA 1
ATOM 1201 C C . ASN A 1 149 ? -26.129 -12.822 12.335 1.00 83.12 149 ASN A C 1
ATOM 1203 O O . ASN A 1 149 ? -26.405 -13.774 13.063 1.00 83.12 149 ASN A O 1
ATOM 1207 N N . THR A 1 150 ? -25.637 -12.982 11.107 1.00 76.25 150 THR A N 1
ATOM 1208 C CA . THR A 1 150 ? -25.372 -14.292 10.494 1.00 76.25 150 THR A CA 1
ATOM 1209 C C . THR A 1 150 ? -24.314 -15.117 11.239 1.00 76.25 150 THR A C 1
ATOM 1211 O O . THR A 1 150 ? -24.127 -16.291 10.924 1.00 76.25 150 THR A O 1
ATOM 1214 N N . ARG A 1 151 ? -23.635 -14.546 12.253 1.00 71.62 151 ARG A N 1
ATOM 1215 C CA . ARG A 1 151 ? -22.716 -15.233 13.184 1.00 71.62 151 ARG A CA 1
ATOM 1216 C C . ARG A 1 151 ? -21.682 -16.110 12.465 1.00 71.62 151 ARG A C 1
ATOM 1218 O O . ARG A 1 151 ? -21.306 -17.173 12.960 1.00 71.62 151 ARG A O 1
ATOM 1225 N N . HIS A 1 152 ? -21.175 -15.641 11.323 1.00 68.75 152 HIS A N 1
ATOM 1226 C CA . HIS A 1 152 ? -20.211 -16.383 10.504 1.00 68.75 152 HIS A CA 1
ATOM 1227 C C . HIS A 1 152 ? -18.970 -16.834 11.291 1.00 68.75 152 HIS A C 1
ATOM 1229 O O . HIS A 1 152 ? -18.467 -17.927 11.051 1.00 68.75 152 HIS A O 1
ATOM 1235 N N . LEU A 1 153 ? -18.518 -16.040 12.273 1.00 60.88 153 LEU A N 1
ATOM 1236 C CA . LEU A 1 153 ? -17.386 -16.389 13.138 1.00 60.88 153 LEU A CA 1
ATOM 1237 C C . LEU A 1 153 ? -17.636 -17.701 13.908 1.00 60.88 153 LEU A C 1
ATOM 1239 O O . LEU A 1 153 ? -16.824 -18.616 13.832 1.00 60.88 153 LEU A O 1
ATOM 1243 N N . LEU A 1 154 ? -18.803 -17.839 14.548 1.00 61.53 154 LEU A N 1
ATOM 1244 C CA . LEU A 1 154 ? -19.183 -19.038 15.309 1.00 61.53 154 LEU A CA 1
ATOM 1245 C C . LEU A 1 154 ? -19.358 -20.268 14.411 1.00 61.53 154 LEU A C 1
ATOM 1247 O O . LEU A 1 154 ? -19.096 -21.389 14.839 1.00 61.53 154 LEU A O 1
ATOM 1251 N N . GLN A 1 155 ? -19.808 -20.076 13.169 1.00 60.91 155 GLN A N 1
ATOM 1252 C CA . GLN A 1 155 ? -19.885 -21.158 12.183 1.00 60.91 155 GLN A CA 1
ATOM 1253 C C . GLN A 1 155 ? -18.484 -21.607 11.745 1.00 60.91 155 GLN A C 1
ATOM 1255 O O . GLN A 1 155 ? -18.225 -22.805 11.669 1.00 60.91 155 GLN A O 1
ATOM 1260 N N . SER A 1 156 ? -17.568 -20.660 11.515 1.00 56.91 156 SER A N 1
ATOM 1261 C CA . SER A 1 156 ? -16.185 -20.957 11.128 1.00 56.91 156 SER A CA 1
ATOM 1262 C C . SER A 1 156 ? -15.348 -21.571 12.255 1.00 56.91 156 SER A C 1
ATOM 1264 O O . SER A 1 156 ? -14.490 -22.396 11.974 1.00 56.91 156 SER A O 1
ATOM 1266 N N . GLU A 1 157 ? -15.621 -21.232 13.519 1.00 58.47 157 GLU A N 1
ATOM 1267 C CA . GLU A 1 157 ? -14.956 -21.825 14.692 1.00 58.47 157 GLU A CA 1
ATOM 1268 C C . GLU A 1 157 ? -15.449 -23.249 14.995 1.00 58.47 157 GLU A C 1
ATOM 1270 O O . GLU A 1 157 ? -14.695 -24.066 15.517 1.00 58.47 157 GLU A O 1
ATOM 1275 N N . LYS A 1 158 ? -16.705 -23.569 14.649 1.00 57.47 158 LYS A N 1
ATOM 1276 C CA . LYS A 1 158 ? -17.262 -24.927 14.770 1.00 57.47 158 LYS A CA 1
ATOM 1277 C C . LYS A 1 158 ? -16.796 -25.879 13.671 1.00 57.47 158 LYS A C 1
ATOM 1279 O O . LYS A 1 158 ? -16.939 -27.085 13.851 1.00 57.47 158 LYS A O 1
ATOM 1284 N N . ALA A 1 159 ? -16.269 -25.372 12.556 1.00 49.06 159 ALA A N 1
ATOM 1285 C CA . ALA A 1 159 ? -15.608 -26.197 11.553 1.00 49.06 159 ALA A CA 1
ATOM 1286 C C . ALA A 1 159 ? -14.209 -26.566 12.080 1.00 49.06 159 ALA A C 1
ATOM 1288 O O . ALA A 1 159 ? -13.341 -25.694 12.153 1.00 49.06 159 ALA A O 1
ATOM 1289 N N . PRO A 1 160 ? -13.954 -27.826 12.479 1.00 47.34 160 PRO A N 1
ATOM 1290 C CA . PRO A 1 160 ? -12.650 -28.199 12.992 1.00 47.34 160 PRO A CA 1
ATOM 1291 C C . PRO A 1 160 ? -11.606 -28.088 11.883 1.00 47.34 160 PRO A C 1
ATOM 1293 O O . PRO A 1 160 ? -11.847 -28.425 10.723 1.00 47.34 160 PRO A O 1
ATOM 1296 N N . SER A 1 161 ? -10.411 -27.672 12.281 1.00 52.31 161 SER A N 1
ATOM 1297 C CA . SER A 1 161 ? -9.156 -27.848 11.563 1.00 52.31 161 SER A CA 1
ATOM 1298 C C . SER A 1 161 ? -8.936 -29.320 11.182 1.00 52.31 161 SER A C 1
ATOM 1300 O O . SER A 1 161 ? -8.291 -30.068 11.911 1.00 52.31 161 SER A O 1
ATOM 1302 N N . ALA A 1 162 ? -9.477 -29.751 10.048 1.00 48.69 162 ALA A N 1
ATOM 1303 C CA . ALA A 1 162 ? -9.219 -31.061 9.462 1.00 48.69 162 ALA A CA 1
ATOM 1304 C C . ALA A 1 162 ? -9.070 -30.920 7.945 1.00 48.69 162 ALA A C 1
ATOM 1306 O O . ALA A 1 162 ? -9.888 -31.388 7.162 1.00 48.69 162 ALA A O 1
ATOM 1307 N N . VAL A 1 163 ? -7.992 -30.261 7.525 1.00 46.5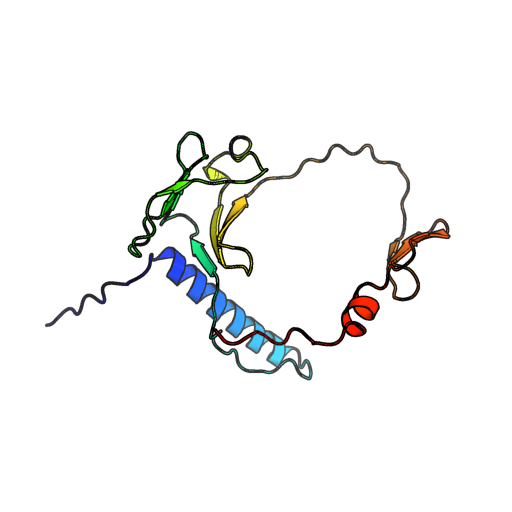6 163 VAL A N 1
ATOM 1308 C CA . VAL A 1 163 ? -7.395 -30.546 6.220 1.00 46.56 163 VAL A CA 1
ATOM 1309 C C . VAL A 1 163 ? -6.032 -31.144 6.519 1.00 46.56 163 VAL A C 1
ATOM 1311 O O . VAL A 1 163 ? -5.050 -30.430 6.714 1.00 46.56 163 VAL A O 1
ATOM 1314 N N . ALA A 1 164 ? -5.997 -32.471 6.634 1.00 41.19 164 ALA A N 1
ATOM 1315 C CA . ALA A 1 164 ? -4.756 -33.209 6.499 1.00 41.19 164 ALA A CA 1
ATOM 1316 C C . ALA A 1 164 ? -4.228 -32.921 5.090 1.00 41.19 164 ALA A C 1
ATOM 1318 O O . ALA A 1 164 ? -4.878 -33.234 4.094 1.00 41.19 164 ALA A O 1
ATOM 1319 N N . VAL A 1 165 ? -3.085 -32.247 5.017 1.00 42.53 165 VAL A N 1
ATOM 1320 C CA . VAL A 1 165 ? -2.349 -32.062 3.769 1.00 42.53 165 VAL A CA 1
ATOM 1321 C C . VAL A 1 165 ? -1.809 -33.444 3.388 1.00 42.53 165 VAL A C 1
ATOM 1323 O O . VAL A 1 165 ? -1.051 -34.005 4.183 1.00 42.53 165 VAL A O 1
ATOM 1326 N N . PRO A 1 166 ? -2.180 -34.035 2.237 1.00 36.88 166 PRO A N 1
ATOM 1327 C CA . PRO A 1 166 ? -1.524 -35.249 1.785 1.00 36.88 166 PRO A CA 1
ATOM 1328 C C . PRO A 1 166 ? -0.078 -34.888 1.453 1.00 36.88 166 PRO A C 1
ATOM 1330 O O . PRO A 1 166 ? 0.176 -33.958 0.685 1.00 36.88 166 PRO A O 1
ATOM 1333 N N . HIS A 1 167 ? 0.862 -35.607 2.057 1.00 37.41 167 HIS A N 1
ATOM 1334 C CA . HIS A 1 167 ? 2.235 -35.618 1.584 1.00 37.41 167 HIS A CA 1
ATOM 1335 C C . HIS A 1 167 ? 2.258 -36.172 0.155 1.00 37.41 167 HIS A C 1
ATOM 1337 O O . HIS A 1 167 ? 1.824 -37.299 -0.075 1.00 37.41 167 HIS A O 1
ATOM 1343 N N . PHE A 1 168 ? 2.786 -35.369 -0.765 1.00 39.12 168 PHE A N 1
ATOM 1344 C CA . PHE A 1 168 ? 3.440 -35.817 -1.989 1.00 39.12 168 PHE A CA 1
ATOM 1345 C C . PHE A 1 168 ? 4.824 -35.175 -2.025 1.00 39.12 168 PHE A C 1
ATOM 1347 O O . PHE A 1 168 ? 4.910 -33.969 -1.683 1.00 39.12 168 PHE A O 1
#

Sequence (168 aa):
MYLIRLQSAVNSQARLAATERASCSIQRFYDNCKSGHPGKKGYPKLQKNNRSVEYKQTGWKLSENRKSINFIDKCGIGRLKLFGAYDLHYYQIDQIKRVRIIRRSDGYYVQFAIDATRHISIQPTGKTIGLHVGISAFYTDSQGHQVENTRHLLQSEKAPSAVAVPHF

Secondary structure (DSSP, 8-state):
--------SS-HHHHHHHHHHHHHHHHHHHHHHHTT-TT--PPP---SS--EEEESSSSEEE-TTSSEEEE-SSSS-EEEE---SS-GGGS-GGGEEEEEEEE-SS-EEEEEEE-------PPP-S----EE--SSEEEEETTS-EEE---HHHHHHHS-----PPP-

Organism: NCBI:txid2530354

=== Feature glossary ===
The record interleaves many kinds of information about one protein. Here is each kind framed as the question it answers.

Q: What known structures does this most resemble?
A: Structural nearest neighbors (via Foldseek easy-search vs the PDB). Reported per hit: target PDB id, E-value, and alignment TM-score. A TM-score above ~0.5 is the conventional threshold for 'same fold'.

Q: Where is each backbone atom in 3D?
A: The mmCIF table is the protein's shape written out atom by atom. For each backbone N, Cα, C, and carbonyl O, it records an (x, y, z) coordinate triple in Å plus the residue type, chain letter, and residue number.

Q: What are the backbone torsion angles?
A: The φ/ψ torsion pair specifies the backbone conformation at each residue. φ rotates about the N–Cα bond, ψ about the Cα–C bond. Steric clashes forbid most of the (φ, ψ) plane — the allowed regions (α-helix basin, β-sheet basin, left-handed helix) are the Ramachandran-allowed regions.

Q: Which residues are buried vs exposed?
A: Solvent-accessible surface area (SASA) is the area in Å² traced out by the centre of a 1.4 Å probe sphere (a water molecule) rolled over the protein's van der Waals surface (Shrake–Rupley / Lee–Richards construction). Buried residues have near-zero SASA; fully exposed residues can exceed 200 Å². The total SASA scales roughly with the number of surface residues.

Q: How confident is the AlphaFold model at each residue?
A: pLDDT is the predicted lDDT-Cα score: AlphaFold's confidence that the local environment of each residue (all inter-atomic distances within 15 Å) is correctly placed. It is a per-residue number between 0 and 100, with higher meaning more reliable.

Q: What does the local fold look like, residue by residue?
A: 3Di is Foldseek's structural alphabet. Each residue is assigned one of twenty discrete states based on how its Cα sits relative to its spatial (not sequential) neighbors. Aligning 3Di strings finds structural homologs roughly as well as full 3D superposition, but orders of magnitude faster.

Q: How big and how compact is the whole molecule?
A: Radius of gyration (Rg) is the root-mean-square distance of Cα atoms from their centroid — a single number for overall size and compactness. A globular domain of N residues has Rg ≈ 2.2·N^0.38 Å; an extended or disordered chain has a much larger Rg. The Cα contact count is the number of residue pairs whose Cα atoms are within 8 Å and are more than four positions apart in sequence — a standard proxy for tertiary packing density. The bounding box is the smallest axis-aligned box enclosing all Cα atoms.

Q: Which residues are in helices, strands, or loops?
A: DSSP 8-state secondary structure assigns each residue one of H (α-helix), G (3₁₀-helix), I (π-helix), E (extended β-strand), B (isolated β-bridge), T (hydrogen-bonded turn), S (bend), or '-' (coil). The assignment is computed from backbone hydrogen-bond geometry via the Kabsch–Sander algorithm.

Q: How mobile is each atom in the crystal?
A: Crystallographic B-factors measure how much each atom's electron density is smeared out, in Å². They rise in mobile loops and surface residues and fall in the buried interior. In AlphaFold models this column is repurposed to hold pLDDT instead.

Q: What if only a Cα trace is available?
A: P-SEA three-state annotation labels each residue as helix, strand, or coil based purely on the geometry of the Cα trace. It serves as a fallback when the full backbone (and thus DSSP) is unavailable.

Q: What family and function is it annotated with?
A: Database cross-references. InterPro integrates a dozen domain/family signature databases into unified entries with residue-range hits. GO terms attach function/process/location labels with evidence codes. CATH codes position the fold in a four-level structural taxonomy. Organism is the NCBI-taxonomy species name.

Q: Are the domains correctly placed relative to each other?
A: Predicted Aligned Error (PAE) is an AlphaFold confidence matrix: entry (i, j) is the expected error in the position of residue j, in ångströms, when the prediction is superimposed on the true structure at residue i. Low PAE within a block of residues means that block is internally rigid and well-predicted; high PAE between two blocks means their relative placement is uncertain even if each block individually is confident.

Q: What do the diagnostic plots show?
A: Three diagnostic plots accompany the record. The Cα contact map visualizes the tertiary structure as a 2D adjacency matrix (8 Å cutoff, sequence-local contacts suppressed). The Ramachandran plot shows the distribution of backbone (φ, ψ) torsions, with points in the α and β basins reflecting secondary structure content. The PAE plot shows AlphaFold's inter-residue confidence as a color matrix.

Q: What is the amino-acid chain?
A: Primary structure: the covalent order of the twenty standard amino acids along the backbone. Two proteins with the same sequence will (almost always) fold to the same structure; two with 30% identity often share a fold but not the details.

Q: What do the rendered images show?
A: The six renders are orthographic views along the three Cartesian axes in both directions. Representation (cartoon, sticks, or surface) and color scheme (sequence-rainbow or by-chain) vary across proteins so the training set covers all the common visualization conventions.